Protein AF-T0ZG57-F1 (afdb_monomer_lite)

Foldseek 3Di:
DLVVLQVCQVVLVPDDDDPVSLVVLVVCLVVQVVVDDSSNVSNCNRHPRRPPPPDPDPVPPPPVVPPPPDPDDDDDDDDDDDDDDDDDDDDDDDDDDDDDDDPPPPPVVVVVVVVVLVVLLVVLVVLLCVQVVVVPDDCDPLSSVLSSVLVVPDPSVLSSQLLNQCVVPCVQCLVDPRSDHNRDSCQQSVDPVSSVNSND

Sequence (200 aa):
SPNVIRSWGSIFDELPECELKREAYQALKTFAEGWGEGYAEAFREALREPSGKAMANQEQEQEQEQEQEQEQEPNPVRLRAPVGEGLQSDLVSTRTRQGELLNASGDPAAAAAEVQTRVAVERVFAHWRQRFGHAKAVLDTKRHNIISSALGMYSEADLCQAIDGYRNSPHHMGHNDRNTVYDDITLFLRDAQHIDAGLR

Radius of gyration: 32.75 Å; chains: 1; bounding box: 61×97×55 Å

pLDDT: mean 77.86, std 24.41, range [30.52, 98.81]

Organism: NCBI:txid410659

Structure (mmCIF, N/CA/C/O backbone):
data_AF-T0ZG57-F1
#
_entry.id   AF-T0ZG57-F1
#
loop_
_atom_site.group_PDB
_atom_site.id
_atom_site.type_symbol
_atom_site.label_atom_id
_atom_site.label_alt_id
_atom_site.label_comp_id
_atom_site.label_asym_id
_atom_site.label_entity_id
_atom_site.label_seq_id
_atom_site.pdbx_PDB_ins_code
_atom_site.Cartn_x
_atom_site.Cartn_y
_atom_site.Cartn_z
_atom_site.occupancy
_atom_site.B_iso_or_equiv
_atom_site.auth_seq_id
_atom_site.auth_comp_id
_atom_site.auth_asym_id
_atom_site.auth_atom_id
_atom_site.pdbx_PDB_model_num
ATOM 1 N N . SER A 1 1 ? -3.385 0.635 20.168 1.00 85.06 1 SER A N 1
ATOM 2 C CA . SER A 1 1 ? -2.834 0.311 21.505 1.00 85.06 1 SER A CA 1
ATOM 3 C C . SER A 1 1 ? -2.625 1.605 22.287 1.00 85.06 1 SER A C 1
ATOM 5 O O . SER A 1 1 ? -2.483 2.641 21.643 1.00 85.06 1 SER A O 1
ATOM 7 N N . PRO A 1 2 ? -2.586 1.584 23.634 1.00 88.00 2 PRO A N 1
ATOM 8 C CA . PRO A 1 2 ? -2.494 2.805 24.449 1.00 88.00 2 PRO A CA 1
ATOM 9 C C . PRO A 1 2 ? -1.279 3.697 24.139 1.00 88.00 2 PRO A C 1
ATOM 11 O O . PRO A 1 2 ? -1.387 4.917 24.159 1.00 88.00 2 PRO A O 1
ATOM 14 N N . ASN A 1 3 ? -0.143 3.111 23.743 1.00 89.31 3 ASN A N 1
ATOM 15 C CA . ASN A 1 3 ? 1.054 3.874 23.359 1.00 89.31 3 ASN A CA 1
ATOM 16 C C . ASN A 1 3 ? 0.859 4.756 22.111 1.00 89.31 3 ASN A C 1
ATOM 18 O O . ASN A 1 3 ? 1.573 5.739 21.961 1.00 89.31 3 ASN A O 1
ATOM 22 N N . VAL A 1 4 ? -0.104 4.439 21.235 1.00 90.75 4 VAL A N 1
ATOM 23 C CA . VAL A 1 4 ? -0.443 5.310 20.095 1.00 90.75 4 VAL A CA 1
ATOM 24 C C . VAL A 1 4 ? -1.142 6.578 20.586 1.00 90.75 4 VAL A C 1
ATOM 26 O O . VAL A 1 4 ? -0.793 7.662 20.137 1.00 90.75 4 VAL A O 1
ATOM 29 N N . ILE A 1 5 ? -2.044 6.463 21.567 1.00 90.31 5 ILE A N 1
ATOM 30 C CA . ILE A 1 5 ? -2.702 7.629 22.174 1.00 90.31 5 ILE A CA 1
ATOM 31 C C . ILE A 1 5 ? -1.664 8.528 22.863 1.00 90.31 5 ILE A C 1
ATOM 33 O O . ILE A 1 5 ? -1.672 9.735 22.648 1.00 90.31 5 ILE A O 1
ATOM 37 N N . ARG A 1 6 ? -0.685 7.941 23.570 1.00 89.38 6 ARG A N 1
ATOM 38 C CA . ARG A 1 6 ? 0.459 8.689 24.134 1.00 89.38 6 ARG A CA 1
ATOM 39 C C . ARG A 1 6 ? 1.237 9.502 23.100 1.00 89.38 6 ARG A C 1
ATOM 41 O O . ARG A 1 6 ? 1.659 10.610 23.405 1.00 89.38 6 ARG A O 1
ATOM 48 N N . SER A 1 7 ? 1.395 8.992 21.877 1.00 88.31 7 SER A N 1
ATOM 49 C CA . SER A 1 7 ? 2.089 9.726 20.808 1.00 88.31 7 SER A CA 1
ATOM 50 C C . SER A 1 7 ? 1.298 10.901 20.221 1.00 88.31 7 SER A C 1
ATOM 52 O O . SER A 1 7 ? 1.877 11.711 19.506 1.00 88.31 7 SER A O 1
ATOM 54 N N . TRP A 1 8 ? -0.003 11.026 20.509 1.00 91.75 8 TRP A N 1
ATOM 55 C CA . TRP A 1 8 ? -0.808 12.148 20.016 1.00 91.75 8 TRP A CA 1
ATOM 56 C C . TRP A 1 8 ? -0.538 13.454 20.763 1.00 91.75 8 TRP A C 1
ATOM 58 O O . TRP A 1 8 ? -0.713 14.511 20.166 1.00 91.75 8 TRP A O 1
ATOM 68 N N . GLY A 1 9 ? -0.083 13.397 22.021 1.00 88.00 9 GLY A N 1
ATOM 69 C CA . GLY A 1 9 ? 0.128 14.584 22.858 1.00 88.00 9 GLY A CA 1
ATOM 70 C C . GLY A 1 9 ? 1.023 15.640 22.206 1.00 88.00 9 GLY A C 1
ATOM 71 O O . GLY A 1 9 ? 0.622 16.792 22.099 1.00 88.00 9 GLY A O 1
ATOM 72 N N . SER A 1 10 ? 2.177 15.239 21.659 1.00 85.44 10 SER A N 1
ATOM 73 C CA . SER A 1 10 ? 3.112 16.180 21.020 1.00 85.44 10 SER A CA 1
ATOM 74 C C . SER A 1 10 ? 2.524 16.874 19.788 1.00 85.44 10 SER A C 1
ATOM 76 O O . SER A 1 10 ? 2.750 18.059 19.592 1.00 85.44 10 SER A O 1
ATOM 78 N N . ILE A 1 11 ? 1.740 16.155 18.978 1.00 86.38 11 ILE A N 1
ATOM 79 C CA . ILE A 1 11 ? 1.072 16.722 17.794 1.00 86.38 11 ILE A CA 1
ATOM 80 C C . ILE A 1 11 ? -0.081 17.636 18.230 1.00 86.38 11 ILE A C 1
ATOM 82 O O . ILE A 1 11 ? -0.336 18.662 17.609 1.00 86.38 11 ILE A O 1
ATOM 86 N N . PHE A 1 12 ? -0.787 17.275 19.303 1.00 88.44 12 PHE A N 1
ATOM 87 C CA . PHE A 1 12 ? -1.912 18.052 19.813 1.00 88.44 12 PHE A CA 1
ATOM 88 C C . PHE A 1 12 ? -1.464 19.357 20.489 1.00 88.44 12 PHE A C 1
ATOM 90 O O . PHE A 1 12 ? -2.152 20.371 20.366 1.00 88.44 12 PHE A O 1
ATOM 97 N N . ASP A 1 13 ? -0.302 19.362 21.145 1.00 86.00 13 ASP A N 1
ATOM 98 C CA . ASP A 1 13 ? 0.319 20.563 21.717 1.00 86.00 13 ASP A CA 1
ATOM 99 C C . ASP A 1 13 ? 0.741 21.579 20.631 1.00 86.00 13 ASP A C 1
ATOM 101 O O . ASP A 1 13 ? 0.658 22.781 20.868 1.00 86.00 13 ASP A O 1
ATOM 105 N N . GLU A 1 14 ? 1.109 21.129 19.423 1.00 86.94 14 GLU A N 1
ATOM 106 C CA . GLU A 1 14 ? 1.464 21.999 18.282 1.00 86.94 14 GLU A CA 1
ATOM 107 C C . GLU A 1 14 ? 0.256 22.710 17.630 1.00 86.94 14 GLU A C 1
ATOM 109 O O . GLU A 1 14 ? 0.432 23.676 16.884 1.00 86.94 14 GLU A O 1
ATOM 114 N N . LEU A 1 15 ? -0.980 22.263 17.890 1.00 85.19 15 LEU A N 1
ATOM 115 C CA . LEU A 1 15 ? -2.181 22.861 17.296 1.00 85.19 15 LEU A CA 1
ATOM 116 C C . LEU A 1 15 ? -2.559 24.193 17.975 1.00 85.19 15 LEU A C 1
ATOM 118 O O . LEU A 1 15 ? -2.567 24.259 19.207 1.00 85.19 15 LEU A O 1
ATOM 122 N N . PRO A 1 16 ? -2.977 25.231 17.224 1.00 84.56 16 PRO A N 1
ATOM 123 C CA . PRO A 1 16 ? -3.433 26.490 17.810 1.00 84.56 16 PRO A CA 1
ATOM 124 C C . PRO A 1 16 ? -4.713 26.300 18.637 1.00 84.56 16 PRO A C 1
ATOM 126 O O . PRO A 1 16 ? -5.607 25.540 18.260 1.00 84.56 16 PRO A O 1
ATOM 129 N N . GLU A 1 17 ? -4.830 27.028 19.750 1.00 86.38 17 GLU A N 1
ATOM 130 C CA . GLU A 1 17 ? -6.025 27.001 20.602 1.00 86.38 17 GLU A CA 1
ATOM 131 C C . GLU A 1 17 ? -7.221 27.659 19.896 1.00 86.38 17 GLU A C 1
ATOM 133 O O . GLU A 1 17 ? -7.324 28.881 19.793 1.00 86.38 17 GLU A O 1
ATOM 138 N N . CYS A 1 18 ? -8.139 26.835 19.391 1.00 85.94 18 CYS A N 1
ATOM 139 C CA . CYS A 1 18 ? -9.327 27.260 18.652 1.00 85.94 18 CYS A CA 1
ATOM 140 C C . CYS A 1 18 ? -10.548 26.390 19.010 1.00 85.94 18 CYS A C 1
ATOM 142 O O . CYS A 1 18 ? -10.442 25.439 19.789 1.00 85.94 18 CYS A O 1
ATOM 144 N N . GLU A 1 19 ? -11.739 26.725 18.497 1.00 82.75 19 GLU A N 1
ATOM 145 C CA . GLU A 1 19 ? -12.945 25.895 18.715 1.00 82.75 19 GLU A CA 1
ATOM 146 C C . GLU A 1 19 ? -12.750 24.471 18.170 1.00 82.75 19 GLU A C 1
ATOM 148 O O . GLU A 1 19 ? -12.986 23.502 18.886 1.00 82.75 19 GLU A O 1
ATOM 153 N N . LEU A 1 20 ? -12.188 24.328 16.962 1.00 87.56 20 LEU A N 1
ATOM 154 C CA . LEU A 1 20 ? -11.960 23.022 16.334 1.00 87.56 20 LEU A CA 1
ATOM 155 C C . LEU A 1 20 ? -11.032 22.113 17.163 1.00 87.56 20 LEU A C 1
ATOM 157 O O . LEU A 1 20 ? -11.276 20.912 17.253 1.00 87.56 20 LEU A O 1
ATOM 161 N N . LYS A 1 21 ? -10.005 22.671 17.826 1.00 86.88 21 LYS A N 1
ATOM 162 C CA . LYS A 1 21 ? -9.133 21.915 18.745 1.00 86.88 21 LYS A CA 1
ATOM 163 C C . LYS A 1 21 ? -9.916 21.399 19.960 1.00 86.88 21 LYS A C 1
ATOM 165 O O . LYS A 1 21 ? -9.733 20.254 20.365 1.00 86.88 21 LYS A O 1
ATOM 170 N N . ARG A 1 22 ? -10.835 22.201 20.513 1.00 87.25 22 ARG A N 1
ATOM 171 C CA . ARG A 1 22 ? -11.706 21.801 21.636 1.00 87.25 22 ARG A CA 1
ATOM 172 C C . ARG A 1 22 ? -12.744 20.755 21.227 1.00 87.25 22 ARG A C 1
ATOM 174 O O . ARG A 1 22 ? -12.932 19.787 21.960 1.00 87.25 22 ARG A O 1
ATOM 181 N N . GLU A 1 23 ? -13.370 20.897 20.062 1.00 88.56 23 GLU A N 1
ATOM 182 C CA . GLU A 1 23 ? -14.285 19.884 19.517 1.00 88.56 23 GLU A CA 1
ATOM 183 C C . GLU A 1 23 ? -13.559 18.553 19.272 1.00 88.56 23 GLU A C 1
ATOM 185 O O . GLU A 1 23 ? -14.019 17.502 19.729 1.00 88.56 23 GLU A O 1
ATOM 190 N N . ALA A 1 24 ? -12.374 18.599 18.652 1.00 89.69 24 ALA A N 1
ATOM 191 C CA . ALA A 1 24 ? -11.521 17.430 18.459 1.00 89.69 24 ALA A CA 1
ATOM 192 C C . ALA A 1 24 ? -11.127 16.778 19.796 1.00 89.69 24 ALA A C 1
ATOM 194 O O . ALA A 1 24 ? -11.209 15.557 19.918 1.00 89.69 24 ALA A O 1
ATOM 195 N N . TYR A 1 25 ? -10.774 17.566 20.822 1.00 91.56 25 TYR A N 1
ATOM 196 C CA . TYR A 1 25 ? -10.482 17.048 22.163 1.00 91.56 25 TYR A CA 1
ATOM 197 C C . TYR A 1 25 ? -11.656 16.240 22.737 1.00 91.56 25 TYR A C 1
ATOM 199 O O . TYR A 1 25 ? -11.465 15.106 23.177 1.00 91.56 25 TYR A O 1
ATOM 207 N N . GLN A 1 26 ? -12.879 16.783 22.704 1.00 92.06 26 GLN A N 1
ATOM 208 C CA . GLN A 1 26 ? -14.062 16.109 23.261 1.00 92.06 26 GLN A CA 1
ATOM 209 C C . GLN A 1 26 ? -14.458 14.857 22.461 1.00 92.06 26 GLN A C 1
ATOM 211 O O . GLN A 1 26 ? -14.832 13.835 23.048 1.00 92.06 26 GLN A O 1
ATOM 216 N N . ALA A 1 27 ? -14.326 14.900 21.131 1.00 90.75 27 ALA A N 1
ATOM 217 C CA . ALA A 1 27 ? -14.562 13.746 20.268 1.00 90.75 27 ALA A CA 1
ATOM 218 C C . ALA A 1 27 ? -13.557 12.613 20.552 1.00 90.75 27 ALA A C 1
ATOM 220 O O . ALA A 1 27 ? -13.956 11.463 20.753 1.00 90.75 27 ALA A O 1
ATOM 221 N N . LEU A 1 28 ? -12.262 12.940 20.642 1.00 91.50 28 LEU A N 1
ATOM 222 C CA . LEU A 1 28 ? -11.203 11.976 20.949 1.00 91.50 28 LEU A CA 1
ATOM 223 C C . LEU A 1 28 ? -11.317 11.420 22.377 1.00 91.50 28 LEU A C 1
ATOM 225 O O . LEU A 1 28 ? -11.102 10.223 22.569 1.00 91.50 28 LEU A O 1
ATOM 229 N N . LYS A 1 29 ? -11.719 12.243 23.357 1.00 91.31 29 LYS A N 1
ATOM 230 C CA . LYS A 1 29 ? -11.991 11.813 24.738 1.00 91.31 29 LYS A CA 1
ATOM 231 C C . LYS A 1 29 ? -13.084 10.747 24.784 1.00 91.31 29 LYS A C 1
ATOM 233 O O . LYS A 1 29 ? -12.848 9.643 25.268 1.00 91.31 29 LYS A O 1
ATOM 238 N N . THR A 1 30 ? -14.240 11.052 24.193 1.00 92.81 30 THR A N 1
ATOM 239 C CA . THR A 1 30 ? -15.385 10.128 24.099 1.00 92.81 30 THR A CA 1
ATOM 240 C C . THR A 1 30 ? -14.990 8.814 23.415 1.00 92.81 30 THR A C 1
ATOM 242 O O . THR A 1 30 ? -15.368 7.728 23.854 1.00 92.81 30 THR A O 1
ATOM 245 N N . PHE A 1 31 ? -14.188 8.900 22.349 1.00 91.56 31 PHE A N 1
ATOM 246 C CA . PHE A 1 31 ? -13.694 7.736 21.617 1.00 91.56 31 PHE A CA 1
ATOM 247 C C . PHE A 1 31 ? -12.735 6.868 22.452 1.00 91.56 31 PHE A C 1
ATOM 249 O O . PHE A 1 31 ? -12.857 5.643 22.445 1.00 91.56 31 PHE A O 1
ATOM 256 N N . ALA A 1 32 ? -11.813 7.482 23.203 1.00 90.19 32 ALA A N 1
ATOM 257 C CA . ALA A 1 32 ? -10.865 6.773 24.062 1.00 90.19 32 ALA A CA 1
ATOM 258 C C . ALA A 1 32 ? -11.547 6.093 25.262 1.00 90.19 32 ALA A C 1
ATOM 260 O O . ALA A 1 32 ? -11.213 4.952 25.590 1.00 90.19 32 ALA A O 1
ATOM 261 N N . GLU A 1 33 ? -12.530 6.753 25.881 1.00 89.44 33 GLU A N 1
ATOM 262 C CA . GLU A 1 33 ? -13.340 6.194 26.974 1.00 89.44 33 GLU A CA 1
ATOM 263 C C . GLU A 1 33 ? -14.136 4.957 26.516 1.00 89.44 33 GLU A C 1
ATOM 265 O O . GLU A 1 33 ? -14.188 3.950 27.227 1.00 89.44 33 GLU A O 1
ATOM 270 N N . GLY A 1 34 ? -14.652 4.965 25.281 1.00 91.00 34 GLY A N 1
ATOM 271 C CA . GLY A 1 34 ? -15.360 3.827 24.683 1.00 91.00 34 GLY A CA 1
ATOM 272 C C . GLY A 1 34 ? -14.517 2.559 24.469 1.00 91.00 34 GLY A C 1
ATOM 273 O O . GLY A 1 34 ? -15.083 1.493 24.226 1.00 91.00 34 GLY A O 1
ATOM 274 N N . TRP A 1 35 ? -13.183 2.637 24.549 1.00 84.94 35 TRP A N 1
ATOM 275 C CA . TRP A 1 35 ? -12.271 1.489 24.392 1.00 84.94 35 TRP A CA 1
ATOM 276 C C . TRP A 1 35 ? -11.757 0.925 25.730 1.00 84.94 35 TRP A C 1
ATOM 278 O O . TRP A 1 35 ? -11.002 -0.052 25.745 1.00 84.94 35 TRP A O 1
ATOM 288 N N . GLY A 1 36 ? -12.211 1.487 26.855 1.00 90.19 36 GLY A N 1
ATOM 289 C CA . GLY A 1 36 ? -11.924 1.018 28.210 1.00 90.19 36 GLY A CA 1
ATOM 290 C C . GLY A 1 36 ? -10.782 1.763 28.908 1.00 90.19 36 GLY A C 1
ATOM 291 O O . GLY A 1 36 ? -9.989 2.473 28.291 1.00 90.19 36 GLY A O 1
ATOM 292 N N . GLU A 1 37 ? -10.686 1.568 30.226 1.00 89.69 37 GLU A N 1
ATOM 293 C CA . GLU A 1 37 ? -9.909 2.426 31.137 1.00 89.69 37 GLU A CA 1
ATOM 294 C C . GLU A 1 37 ? -8.440 2.628 30.732 1.00 89.69 37 GLU A C 1
ATOM 296 O O . GLU A 1 37 ? -7.917 3.733 30.814 1.00 89.69 37 GLU A O 1
ATOM 301 N N . GLY A 1 38 ? -7.771 1.590 30.217 1.00 87.31 38 GLY A N 1
ATOM 302 C CA . GLY A 1 38 ? -6.371 1.688 29.781 1.00 87.31 38 GLY A CA 1
ATOM 303 C C . GLY A 1 38 ? -6.136 2.592 28.560 1.00 87.31 38 GLY A C 1
ATOM 304 O O . GLY A 1 38 ? -5.000 3.004 28.325 1.00 87.31 38 GLY A O 1
ATOM 305 N N . TYR A 1 39 ? -7.181 2.899 27.785 1.00 90.12 39 TYR A N 1
ATOM 306 C CA . TYR A 1 39 ? -7.148 3.881 26.697 1.00 90.12 39 TYR A CA 1
ATOM 307 C C . TYR A 1 39 ? -7.557 5.272 27.189 1.00 90.12 39 TYR A C 1
ATOM 309 O O . TYR A 1 39 ? -6.907 6.246 26.815 1.00 90.12 39 TYR A O 1
ATOM 317 N N . ALA A 1 40 ? -8.556 5.360 28.073 1.00 88.88 40 ALA A N 1
ATOM 318 C CA . ALA A 1 40 ? -8.955 6.607 28.726 1.00 88.88 40 ALA A CA 1
ATOM 319 C C . ALA A 1 40 ? -7.808 7.220 29.554 1.00 88.88 40 ALA A C 1
ATOM 321 O O . ALA A 1 40 ? -7.534 8.412 29.447 1.00 88.88 40 ALA A O 1
ATOM 322 N N . GLU A 1 41 ? -7.079 6.403 30.316 1.00 88.88 41 GLU A N 1
ATOM 323 C CA . GLU A 1 41 ? -5.919 6.849 31.092 1.00 88.88 41 GLU A CA 1
ATOM 324 C C . GLU A 1 41 ? -4.779 7.323 30.187 1.00 88.88 41 GLU A C 1
ATOM 326 O O . GLU A 1 41 ? -4.247 8.412 30.381 1.00 88.88 41 GLU A O 1
ATOM 331 N N . ALA A 1 42 ? -4.465 6.568 29.129 1.00 90.00 42 ALA A N 1
ATOM 332 C CA . ALA A 1 42 ? -3.467 6.989 28.148 1.00 90.00 42 ALA A CA 1
ATOM 333 C C . ALA A 1 42 ? -3.871 8.273 27.401 1.00 90.00 42 ALA A C 1
ATOM 335 O O . ALA A 1 42 ? -2.993 9.010 26.969 1.00 90.00 42 ALA A O 1
ATOM 336 N N . PHE A 1 43 ? -5.170 8.556 27.257 1.00 91.44 43 PHE A N 1
ATOM 337 C CA . PHE A 1 43 ? -5.670 9.813 26.699 1.00 91.44 43 PHE A CA 1
ATOM 338 C C . PHE A 1 43 ? -5.476 10.987 27.664 1.00 91.44 43 PHE A C 1
ATOM 340 O O . PHE A 1 43 ? -4.941 12.014 27.253 1.00 91.44 43 PHE A O 1
ATOM 347 N N . ARG A 1 44 ? -5.832 10.819 28.945 1.00 88.25 44 ARG A N 1
ATOM 348 C CA . ARG A 1 44 ? -5.627 11.833 30.000 1.00 88.25 44 ARG A CA 1
ATOM 349 C C . ARG A 1 44 ? -4.148 12.150 30.240 1.00 88.25 44 ARG A C 1
ATOM 351 O O . ARG A 1 44 ? -3.804 13.295 30.508 1.00 88.25 44 ARG A O 1
ATOM 358 N N . GLU A 1 45 ? -3.281 11.145 30.130 1.00 86.19 45 GLU A N 1
ATOM 359 C CA . GLU A 1 45 ? -1.822 11.288 30.221 1.00 86.19 45 GLU A CA 1
ATOM 360 C C . GLU A 1 45 ? -1.239 12.062 29.022 1.00 86.19 45 GLU A C 1
ATOM 362 O O . GLU A 1 45 ? -0.272 12.806 29.175 1.00 86.19 45 GLU A O 1
ATOM 367 N N . ALA A 1 46 ? -1.824 11.888 27.832 1.00 86.56 46 ALA A N 1
ATOM 368 C CA . ALA A 1 46 ? -1.290 12.398 26.571 1.00 86.56 46 ALA A CA 1
ATOM 369 C C . ALA A 1 46 ? -1.792 13.795 26.195 1.00 86.56 46 ALA A C 1
ATOM 371 O O . ALA A 1 46 ? -0.996 14.638 25.793 1.00 86.56 46 ALA A O 1
ATOM 372 N N . LEU A 1 47 ? -3.103 14.033 26.286 1.00 83.81 47 LEU A N 1
ATOM 373 C CA . LEU A 1 47 ? -3.718 15.307 25.932 1.00 83.81 47 LEU A CA 1
ATOM 374 C C . LEU A 1 47 ? -4.143 16.026 27.212 1.00 83.81 47 LEU A C 1
ATOM 376 O O . LEU A 1 47 ? -5.150 15.684 27.840 1.00 83.81 47 LEU A O 1
ATOM 380 N N . ARG A 1 48 ? -3.391 17.073 27.563 1.00 71.50 48 ARG A N 1
ATOM 381 C CA . ARG A 1 48 ? -3.793 18.026 28.604 1.00 71.50 48 ARG A CA 1
ATOM 382 C C . ARG A 1 48 ? -5.143 18.635 28.228 1.00 71.50 48 ARG A C 1
ATOM 384 O O . ARG A 1 48 ? -5.392 18.898 27.052 1.00 71.50 48 ARG A O 1
ATOM 391 N N . GLU A 1 49 ? -6.010 18.864 29.213 1.00 63.72 49 GLU A N 1
ATOM 392 C CA . GLU A 1 49 ? -7.272 19.566 28.959 1.00 63.72 49 GLU A CA 1
ATOM 393 C C . GLU A 1 49 ? -6.969 20.955 28.366 1.00 63.72 49 GLU A C 1
ATOM 395 O O . GLU A 1 49 ? -6.242 21.729 29.003 1.00 63.72 49 GLU A O 1
ATOM 400 N N . PRO A 1 50 ? -7.481 21.288 27.162 1.00 56.25 50 PRO A N 1
ATOM 401 C CA . PRO A 1 50 ? -7.277 22.603 26.572 1.00 56.25 50 PRO A CA 1
ATOM 402 C C . PRO A 1 50 ? -7.909 23.636 27.501 1.00 56.25 50 PRO A C 1
ATOM 404 O O . PRO A 1 50 ? -9.105 23.578 27.800 1.00 56.25 50 PRO A O 1
ATOM 407 N N . SER A 1 51 ? -7.077 24.542 28.015 1.00 48.72 51 SER A N 1
ATOM 408 C CA . SER A 1 51 ? -7.456 25.470 29.077 1.00 48.72 51 SER A CA 1
ATOM 409 C C . SER A 1 51 ? -8.686 26.275 28.663 1.00 48.72 51 SER A C 1
ATOM 411 O O . SER A 1 51 ? -8.622 27.092 27.749 1.00 48.72 51 SER A O 1
ATOM 413 N N . GLY A 1 52 ? -9.801 26.098 29.381 1.00 48.16 52 GLY A N 1
ATOM 414 C CA . GLY A 1 52 ? -11.073 26.791 29.126 1.00 48.16 52 GLY A CA 1
ATOM 415 C C . GLY A 1 52 ? -11.032 28.317 29.302 1.00 48.16 52 GLY A C 1
ATOM 416 O O . GLY A 1 52 ? -12.070 28.972 29.238 1.00 48.16 52 GLY A O 1
ATOM 417 N N . LYS A 1 53 ? -9.847 28.898 29.517 1.00 44.78 53 LYS A N 1
ATOM 418 C CA . LYS A 1 53 ? -9.603 30.334 29.417 1.00 44.78 53 LYS A CA 1
ATOM 419 C C . LYS A 1 53 ? -9.463 30.730 27.948 1.00 44.78 53 LYS A C 1
ATOM 421 O O . LYS A 1 53 ? -8.365 31.001 27.466 1.00 44.78 53 LYS A O 1
ATOM 426 N N . ALA A 1 54 ? -10.611 30.858 27.281 1.00 38.78 54 ALA A N 1
ATOM 427 C CA . ALA A 1 54 ? -10.748 31.879 26.248 1.00 38.78 54 ALA A CA 1
ATOM 428 C C . ALA A 1 54 ? -10.182 33.199 26.805 1.00 38.78 54 ALA A C 1
ATOM 430 O O . ALA A 1 54 ? -10.418 33.519 27.975 1.00 38.78 54 ALA A O 1
ATOM 431 N N . MET A 1 55 ? -9.378 33.903 26.007 1.00 39.22 55 MET A N 1
ATOM 432 C CA . MET A 1 55 ? -8.540 35.006 26.481 1.00 39.22 55 MET A CA 1
ATOM 433 C C . MET A 1 55 ? -9.382 36.082 27.173 1.00 39.22 55 MET A C 1
ATOM 435 O O . MET A 1 55 ? -10.099 36.845 26.528 1.00 39.22 55 MET A O 1
ATOM 439 N N . ALA A 1 56 ? -9.262 36.168 28.497 1.00 38.38 56 ALA A N 1
ATOM 440 C CA . ALA A 1 56 ? -9.709 37.331 29.238 1.00 38.38 56 ALA A CA 1
ATOM 441 C C . ALA A 1 56 ? -8.695 38.453 2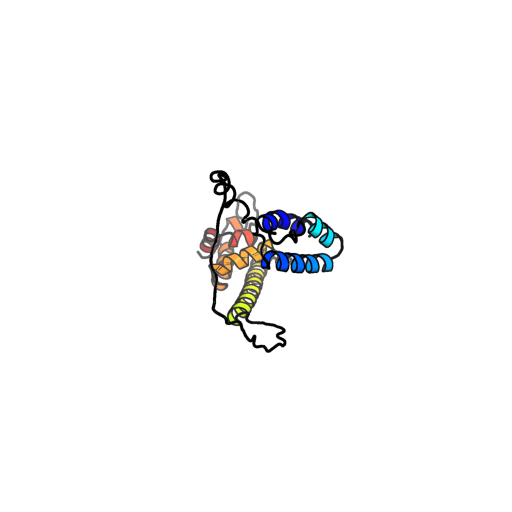8.991 1.00 38.38 56 ALA A C 1
ATOM 443 O O . ALA A 1 56 ? -7.734 38.584 29.740 1.00 38.38 56 ALA A O 1
ATOM 444 N N . ASN A 1 57 ? -8.933 39.204 27.914 1.00 38.88 57 ASN A N 1
ATOM 445 C CA . ASN A 1 57 ? -8.377 40.523 27.623 1.00 38.88 57 ASN A CA 1
ATOM 446 C C . ASN A 1 57 ? -6.851 40.678 27.818 1.00 38.88 57 ASN A C 1
ATOM 448 O O . ASN A 1 57 ? -6.392 41.098 28.877 1.00 38.88 57 ASN A O 1
ATOM 452 N N . GLN A 1 58 ? -6.083 40.426 26.753 1.00 43.50 58 GLN A N 1
ATOM 453 C CA . GLN A 1 58 ? -4.692 40.884 26.636 1.00 43.50 58 GLN A CA 1
ATOM 454 C C . GLN A 1 58 ? -4.549 41.943 25.523 1.00 43.50 58 GLN A C 1
ATOM 456 O O . GLN A 1 58 ? -3.611 41.908 24.737 1.00 43.50 58 GLN A O 1
ATOM 461 N N . GLU A 1 59 ? -5.471 42.912 25.482 1.00 41.00 59 GLU A N 1
ATOM 462 C CA . GLU A 1 59 ? -5.241 44.225 24.844 1.00 41.00 59 GLU A CA 1
ATOM 463 C C . GLU A 1 59 ? -4.716 45.256 25.869 1.00 41.00 59 GLU A C 1
ATOM 465 O O . GLU A 1 59 ? -4.777 46.464 25.665 1.00 41.00 59 GLU A O 1
ATOM 470 N N . GLN A 1 60 ? -4.167 44.787 26.996 1.00 47.0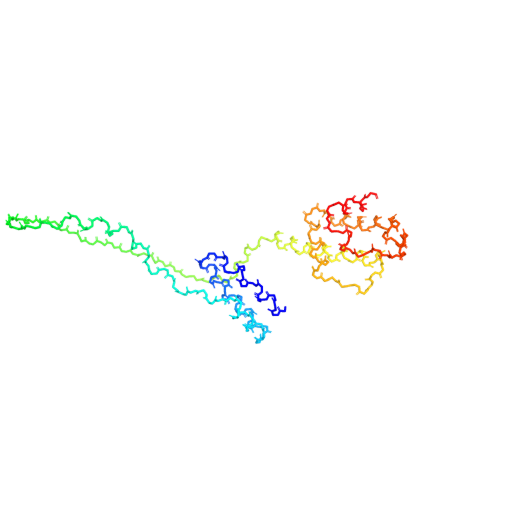3 60 GLN A N 1
ATOM 471 C CA . GLN A 1 60 ? -3.729 45.616 28.121 1.00 47.03 60 GLN A CA 1
ATOM 472 C C . GLN A 1 60 ? -2.219 45.923 28.085 1.00 47.03 60 GLN A C 1
ATOM 474 O O . GLN A 1 60 ? -1.523 45.752 29.082 1.00 47.03 60 GLN A O 1
ATOM 479 N N . GLU A 1 61 ? -1.703 46.360 26.931 1.00 43.09 61 GLU A N 1
ATOM 480 C CA . GLU A 1 61 ? -0.274 46.701 26.768 1.00 43.09 61 GLU A CA 1
ATOM 481 C C . GLU A 1 61 ? 0.003 47.866 25.788 1.00 43.09 61 GLU A C 1
ATOM 483 O O . GLU A 1 61 ? 1.141 48.060 25.372 1.00 43.09 61 GLU A O 1
ATOM 488 N N . GLN A 1 62 ? -1.011 48.677 25.429 1.00 41.41 62 GLN A N 1
ATOM 489 C CA . GLN A 1 62 ? -0.828 49.855 24.552 1.00 41.41 62 GLN A CA 1
ATOM 490 C C . GLN A 1 62 ? -1.314 51.207 25.111 1.00 41.41 62 GLN A C 1
ATOM 492 O O . GLN A 1 62 ? -1.046 52.236 24.497 1.00 41.41 62 GLN A O 1
ATOM 497 N N . GLU A 1 63 ? -1.958 51.247 26.283 1.00 43.59 63 GLU A N 1
ATOM 498 C CA . GLU A 1 63 ? -2.439 52.507 26.893 1.00 43.59 63 GLU A CA 1
ATOM 499 C C . GLU A 1 63 ? -1.497 53.070 27.980 1.00 43.59 63 GLU A C 1
ATOM 501 O O . GLU A 1 63 ? -1.581 54.243 28.334 1.00 43.59 63 GLU A O 1
ATOM 506 N N . GLN A 1 64 ? -0.538 52.280 28.480 1.00 40.16 64 GLN A N 1
ATOM 507 C CA . GLN A 1 64 ? 0.242 52.638 29.676 1.00 40.16 64 GLN A CA 1
ATOM 508 C C . GLN A 1 64 ? 1.429 53.601 29.431 1.00 40.16 64 GLN A C 1
ATOM 510 O O . GLN A 1 64 ? 2.061 54.032 30.392 1.00 40.16 64 GLN A O 1
ATOM 515 N N . GLU A 1 65 ? 1.714 53.978 28.176 1.00 41.25 65 GLU A N 1
ATOM 516 C CA . GLU A 1 65 ? 2.762 54.960 27.826 1.00 41.25 65 GLU A CA 1
ATOM 517 C C . GLU A 1 65 ? 2.237 56.382 27.531 1.00 41.25 65 GLU A C 1
ATOM 519 O O . GLU A 1 65 ? 3.047 57.302 27.444 1.00 41.25 65 GLU A O 1
ATOM 524 N N . GLN A 1 66 ? 0.918 56.616 27.409 1.00 38.53 66 GLN A N 1
ATOM 525 C CA . GLN A 1 66 ? 0.374 57.968 27.141 1.00 38.53 66 GLN A CA 1
ATOM 526 C C . GLN A 1 66 ? -0.197 58.700 28.365 1.00 38.53 66 GLN A C 1
ATOM 528 O O . GLN A 1 66 ? -0.303 59.924 28.333 1.00 38.53 66 GLN A O 1
ATOM 533 N N . GLU A 1 67 ? -0.515 58.009 29.463 1.00 41.47 67 GLU A N 1
ATOM 534 C CA . GLU A 1 67 ? -1.121 58.654 30.643 1.00 41.47 67 GLU A CA 1
ATOM 535 C C . GLU A 1 67 ? -0.109 59.295 31.615 1.00 41.47 67 GLU A C 1
ATOM 537 O O . GLU A 1 67 ? -0.509 60.017 32.524 1.00 41.47 67 GLU A O 1
ATOM 542 N N . GLN A 1 68 ? 1.203 59.081 31.443 1.00 36.41 68 GLN A N 1
ATOM 543 C CA . GLN A 1 68 ? 2.203 59.461 32.457 1.00 36.41 68 GLN A CA 1
ATOM 544 C C . GLN A 1 68 ? 2.844 60.856 32.277 1.00 36.41 68 GLN A C 1
ATOM 546 O O . GLN A 1 68 ? 3.694 61.227 33.083 1.00 36.41 68 GLN A O 1
ATOM 551 N N . GLU A 1 69 ? 2.456 61.651 31.266 1.00 42.66 69 GLU A N 1
ATOM 552 C CA . GLU A 1 69 ? 3.118 62.943 30.970 1.00 42.66 69 GLU A CA 1
ATOM 553 C C . GLU A 1 69 ? 2.274 64.226 31.124 1.00 42.66 69 GLU A C 1
ATOM 555 O O . GLU A 1 69 ? 2.848 65.312 31.030 1.00 42.66 69 GLU A O 1
ATOM 560 N N . GLN A 1 70 ? 0.955 64.174 31.387 1.00 34.06 70 GLN A N 1
ATOM 561 C CA . GLN A 1 70 ? 0.125 65.399 31.498 1.00 34.06 70 GLN A CA 1
ATOM 562 C C . GLN A 1 70 ? -0.859 65.453 32.686 1.00 34.06 70 GLN A C 1
ATOM 564 O O . GLN A 1 70 ? -1.981 65.940 32.555 1.00 34.06 70 GLN A O 1
ATOM 569 N N . GLU A 1 71 ? -0.404 65.099 33.892 1.00 39.88 71 GLU A N 1
ATOM 570 C CA . GLU A 1 71 ? -0.976 65.675 35.123 1.00 39.88 71 GLU A CA 1
ATOM 571 C C . GLU A 1 71 ? -0.321 67.035 35.452 1.00 39.88 71 GLU A C 1
ATOM 573 O O . GLU A 1 71 ? 0.663 67.100 36.188 1.00 39.88 71 GLU A O 1
ATOM 578 N N . GLN A 1 72 ? -0.888 68.141 34.948 1.00 33.19 72 GLN A N 1
ATOM 579 C CA . GLN A 1 72 ? -0.712 69.487 35.532 1.00 33.19 72 GLN A CA 1
ATOM 580 C C . GLN A 1 72 ? -2.034 70.286 35.515 1.00 33.19 72 GLN A C 1
ATOM 582 O O . GLN A 1 72 ? -2.277 71.132 34.658 1.00 33.19 72 GLN A O 1
ATOM 587 N N . GLU A 1 73 ? -2.885 70.015 36.508 1.00 40.03 73 GLU A N 1
ATOM 588 C CA . GLU A 1 73 ? -3.954 70.913 37.002 1.00 40.03 73 GLU A CA 1
ATOM 589 C C . GLU A 1 73 ? -3.340 72.226 37.586 1.00 40.03 73 GLU A C 1
ATOM 591 O O . GLU A 1 73 ? -2.168 72.189 37.981 1.00 40.03 73 GLU A O 1
ATOM 596 N N . PRO A 1 74 ? -4.069 73.372 37.716 1.00 40.84 74 PRO A N 1
ATOM 597 C CA . PRO A 1 74 ? -5.492 73.391 38.079 1.00 40.84 74 PRO A CA 1
ATOM 598 C C . PRO A 1 74 ? -6.464 74.430 37.453 1.00 40.84 74 PRO A C 1
ATOM 600 O O . PRO A 1 74 ? -6.090 75.500 36.978 1.00 40.84 74 PRO A O 1
ATOM 603 N N . ASN A 1 75 ? -7.756 74.079 37.583 1.00 32.84 75 ASN A N 1
ATOM 604 C CA . ASN A 1 75 ? -9.015 74.863 37.733 1.00 32.84 75 ASN A CA 1
ATOM 605 C C . ASN A 1 75 ? -8.932 76.384 38.109 1.00 32.84 75 ASN A C 1
ATOM 607 O O . ASN A 1 75 ? -7.943 76.782 38.725 1.00 32.84 75 ASN A O 1
ATOM 611 N N . PRO A 1 76 ? -10.015 77.220 37.992 1.00 56.59 76 PRO A N 1
ATOM 612 C CA . PRO A 1 76 ? -11.381 76.952 37.480 1.00 56.59 76 PRO A CA 1
ATOM 613 C C . PRO A 1 76 ? -12.044 78.063 36.604 1.00 56.59 76 PRO A C 1
ATOM 615 O O . PRO A 1 76 ? -11.521 79.163 36.464 1.00 56.59 76 PRO A O 1
ATOM 618 N N . VAL A 1 77 ? -13.292 77.800 36.147 1.00 35.00 77 VAL A N 1
ATOM 619 C CA . VAL A 1 77 ? -14.505 78.691 36.148 1.00 35.00 77 VAL A CA 1
ATOM 620 C C . VAL A 1 77 ? -15.341 78.680 34.842 1.00 35.00 77 VAL A C 1
ATOM 622 O O . VAL A 1 77 ? -14.936 79.247 33.841 1.00 35.00 77 VAL A O 1
ATOM 625 N N . ARG A 1 78 ? -16.580 78.144 34.950 1.00 32.84 78 ARG A N 1
ATOM 626 C CA . ARG A 1 78 ? -17.876 78.519 34.292 1.00 32.84 78 ARG A CA 1
ATOM 627 C C . ARG A 1 78 ? -17.868 78.936 32.794 1.00 32.84 78 ARG A C 1
ATOM 629 O O . ARG A 1 78 ? -17.233 79.908 32.425 1.00 32.84 78 ARG A O 1
ATOM 636 N N . LEU A 1 79 ? -18.771 78.461 31.922 1.00 30.52 79 LEU A N 1
ATOM 637 C CA . LEU A 1 79 ? -20.245 78.468 32.050 1.00 30.52 79 LEU A CA 1
ATOM 638 C C . LEU A 1 79 ? -20.906 77.847 30.780 1.00 30.52 79 LEU A C 1
ATOM 640 O O . LEU A 1 79 ? -20.325 77.938 29.707 1.00 30.52 79 LEU A O 1
ATOM 644 N N . ARG A 1 80 ? -22.184 77.431 30.889 1.00 30.95 80 ARG A N 1
ATOM 645 C CA . ARG A 1 80 ? -23.204 77.202 29.819 1.00 30.95 80 ARG A CA 1
ATOM 646 C C . ARG A 1 80 ? -23.288 75.838 29.098 1.00 30.95 80 ARG A C 1
ATOM 648 O O . ARG A 1 80 ? -22.567 75.554 28.154 1.00 30.95 80 ARG A O 1
ATOM 655 N N . ALA A 1 81 ? -24.350 75.111 29.454 1.00 32.09 81 ALA A N 1
ATOM 656 C CA . ALA A 1 81 ? -25.219 74.337 28.547 1.00 32.09 81 ALA A CA 1
ATOM 657 C C . ALA A 1 81 ? -26.187 75.310 27.783 1.00 32.09 81 ALA A C 1
ATOM 659 O O . ALA A 1 81 ? -26.084 76.514 28.066 1.00 32.09 81 ALA A O 1
ATOM 660 N N . PRO A 1 82 ? -27.172 74.896 26.928 1.00 52.34 82 PRO A N 1
ATOM 661 C CA . PRO A 1 82 ? -27.733 73.538 26.733 1.00 52.34 82 PRO A CA 1
ATOM 662 C C . PRO A 1 82 ? -28.204 73.142 25.290 1.00 52.34 82 PRO A C 1
ATOM 664 O O . PRO A 1 82 ? -28.035 73.901 24.342 1.00 52.34 82 PRO A O 1
ATOM 667 N N . VAL A 1 83 ? -28.927 72.001 25.218 1.00 34.84 83 VAL A N 1
ATOM 668 C CA . VAL A 1 83 ? -30.020 71.588 24.278 1.00 34.84 83 VAL A CA 1
ATOM 669 C C . VAL A 1 83 ? -29.705 70.536 23.184 1.00 34.84 83 VAL A C 1
ATOM 671 O O . VAL A 1 83 ? -28.768 70.700 22.413 1.00 34.84 83 VAL A O 1
ATOM 674 N N . GLY A 1 84 ? -30.586 69.514 23.090 1.00 34.25 84 GLY A N 1
ATOM 675 C CA . GLY A 1 84 ? -30.728 68.514 22.002 1.00 34.25 84 GLY A CA 1
ATOM 676 C C . GLY A 1 84 ? -30.428 67.070 22.456 1.00 34.25 84 GLY A C 1
ATOM 677 O O . GLY A 1 84 ? -29.264 66.701 22.488 1.00 34.25 84 GLY A O 1
ATOM 678 N N . GLU A 1 85 ? -31.334 66.272 23.046 1.00 33.16 85 GLU A N 1
ATOM 679 C CA . GLU A 1 85 ? -32.585 65.621 22.554 1.00 33.16 85 GLU A CA 1
ATOM 680 C C . GLU A 1 85 ? -32.416 64.447 21.552 1.00 33.16 85 GLU A C 1
ATOM 682 O O . GLU A 1 85 ? -31.730 64.588 20.548 1.00 33.16 85 GLU A O 1
ATOM 687 N N . GLY A 1 86 ? -33.122 63.322 21.813 1.00 34.94 86 GLY A N 1
ATOM 688 C CA . GLY A 1 86 ? -33.251 62.117 20.950 1.00 34.94 86 GLY A CA 1
ATOM 689 C C . GLY A 1 86 ? -32.091 61.110 21.078 1.00 34.94 86 GLY A C 1
ATOM 690 O O . GLY A 1 86 ? -31.020 61.373 20.555 1.00 34.94 86 GLY A O 1
ATOM 691 N N . LEU A 1 87 ? -32.123 59.968 21.784 1.00 33.50 87 LEU A N 1
ATOM 692 C CA . LEU A 1 87 ? -33.148 58.965 22.155 1.00 33.50 87 LEU A CA 1
ATOM 693 C C . LEU A 1 87 ? -33.698 58.068 21.018 1.00 33.50 87 LEU A C 1
ATOM 695 O O . LEU A 1 87 ? -34.209 58.577 20.030 1.00 33.50 87 LEU A O 1
ATOM 699 N N . GLN A 1 88 ? -33.707 56.751 21.313 1.00 36.66 88 GLN A N 1
ATOM 700 C CA . GLN A 1 88 ? -34.416 55.618 20.662 1.00 36.66 88 GLN A CA 1
ATOM 701 C C . GLN A 1 88 ? -33.800 55.107 19.337 1.00 36.66 88 GLN A C 1
ATOM 703 O O . GLN A 1 88 ? -33.553 55.879 18.422 1.00 36.66 88 GLN A O 1
ATOM 708 N N . SER A 1 89 ? -33.262 53.875 19.291 1.00 36.53 89 SER A N 1
ATOM 709 C CA . SER A 1 89 ? -33.924 52.541 19.231 1.00 36.53 89 SER A CA 1
ATOM 710 C C . SER A 1 89 ? -34.458 52.235 17.807 1.00 36.53 89 SER A C 1
ATOM 712 O O . SER A 1 89 ? -34.711 53.150 17.040 1.00 36.53 89 SER A O 1
ATOM 714 N N . ASP A 1 90 ? -34.545 50.999 17.303 1.00 39.50 90 ASP A N 1
ATOM 715 C CA . ASP A 1 90 ? -34.919 49.754 17.977 1.00 39.50 90 ASP A CA 1
ATOM 716 C C . ASP A 1 90 ? -34.636 48.486 17.124 1.00 39.50 90 ASP A C 1
ATOM 718 O O . ASP A 1 90 ? -34.210 48.563 15.974 1.00 39.50 90 ASP A O 1
ATOM 722 N N . LEU A 1 91 ? -35.019 47.330 17.679 1.00 40.28 91 LEU A N 1
ATOM 723 C CA . LEU A 1 91 ? -35.478 46.111 16.984 1.00 40.28 91 LEU A CA 1
ATOM 724 C C . LEU A 1 91 ? -34.509 45.165 16.237 1.00 40.28 91 LEU A C 1
ATOM 726 O O . LEU A 1 91 ? -34.344 45.139 15.019 1.00 40.28 91 LEU A O 1
ATOM 730 N N . VAL A 1 92 ? -34.101 44.173 17.026 1.00 42.91 92 VAL A N 1
ATOM 731 C CA . VAL A 1 92 ? -33.940 42.757 16.667 1.00 42.91 92 VAL A CA 1
ATOM 732 C C . VAL A 1 92 ? -35.090 42.204 15.792 1.00 42.91 92 VAL A C 1
ATOM 734 O O . VAL A 1 92 ? -36.269 42.407 16.078 1.00 42.91 92 VAL A O 1
ATOM 737 N N . SER A 1 93 ? -34.754 41.335 14.835 1.00 40.62 93 SER A N 1
ATOM 738 C CA . SER A 1 93 ? -35.586 40.194 14.401 1.00 40.62 93 SER A CA 1
ATOM 739 C C . SER A 1 93 ? -34.654 38.977 14.290 1.00 40.62 93 SER A C 1
ATOM 741 O O . SER A 1 93 ? -33.645 39.061 13.606 1.00 40.62 93 SER A O 1
ATOM 743 N N . THR A 1 94 ? -34.777 37.887 15.067 1.00 31.75 94 THR A N 1
ATOM 744 C CA . THR A 1 94 ? -35.897 36.912 15.173 1.00 31.75 94 THR A CA 1
ATOM 745 C C . THR A 1 94 ? -36.336 36.409 13.784 1.00 31.75 94 THR A C 1
ATOM 747 O O . THR A 1 94 ? -36.513 37.232 12.904 1.00 31.75 94 THR A O 1
ATOM 750 N N . ARG A 1 95 ? -36.573 35.130 13.448 1.00 43.59 95 ARG A N 1
ATOM 751 C CA . ARG A 1 95 ? -36.738 33.824 14.139 1.00 43.59 95 ARG A CA 1
ATOM 752 C C . ARG A 1 95 ? -36.716 32.738 13.014 1.00 43.59 95 ARG A C 1
ATOM 754 O O . ARG A 1 95 ? -37.116 33.069 11.908 1.00 43.59 95 ARG A O 1
ATOM 761 N N . THR A 1 96 ? -36.381 31.448 13.173 1.00 36.34 96 THR A N 1
ATOM 762 C CA . THR A 1 96 ? -35.808 30.648 14.279 1.00 36.34 96 THR A CA 1
ATOM 763 C C . THR A 1 96 ? -35.408 29.234 13.757 1.00 36.34 96 THR A C 1
ATOM 765 O O . THR A 1 96 ? -35.769 28.906 12.636 1.00 36.34 96 THR A O 1
ATOM 768 N N . ARG A 1 97 ? -34.690 28.425 14.570 1.00 45.00 97 ARG A N 1
ATOM 769 C CA . ARG A 1 97 ? -34.581 26.925 14.643 1.00 45.00 97 ARG A CA 1
ATOM 770 C C . ARG A 1 97 ? -35.334 26.099 13.560 1.00 45.00 97 ARG A C 1
ATOM 772 O O . ARG A 1 97 ? -36.510 26.347 13.337 1.00 45.00 97 ARG A O 1
ATOM 779 N N . GLN A 1 98 ? -34.815 24.973 13.044 1.00 33.31 98 GLN A N 1
ATOM 780 C CA . GLN A 1 98 ? -34.613 23.735 13.828 1.00 33.31 98 GLN A CA 1
ATOM 781 C C . GLN A 1 98 ? -34.084 22.557 12.964 1.00 33.31 98 GLN A C 1
ATOM 783 O O . GLN A 1 98 ? -34.740 22.195 12.000 1.00 33.31 98 GLN A O 1
ATOM 788 N N . GLY A 1 99 ? -33.006 21.887 13.403 1.00 39.47 99 GLY A N 1
ATOM 789 C CA . GLY A 1 99 ? -32.752 20.450 13.161 1.00 39.47 99 GLY A CA 1
ATOM 790 C C . GLY A 1 99 ? -32.144 19.986 11.824 1.00 39.47 99 GLY A C 1
ATOM 791 O O . GLY A 1 99 ? -32.879 19.671 10.901 1.00 39.47 99 GLY A O 1
ATOM 792 N N . GLU A 1 100 ? -30.826 19.763 11.810 1.00 38.88 100 GLU A N 1
ATOM 793 C CA . GLU A 1 100 ? -30.093 18.937 10.827 1.00 38.88 100 GLU A CA 1
ATOM 794 C C . GLU A 1 100 ? -28.798 18.483 11.545 1.00 38.88 100 GLU A C 1
ATOM 796 O O . GLU A 1 100 ? -27.878 19.268 11.729 1.00 38.88 100 GLU A O 1
ATOM 801 N N . LEU A 1 101 ? -28.703 17.345 12.244 1.00 43.19 101 LEU A N 1
ATOM 802 C CA . LEU A 1 101 ? -28.986 15.966 11.835 1.00 43.19 101 LEU A CA 1
ATOM 803 C C . LEU A 1 101 ? -28.414 15.650 10.447 1.00 43.19 101 LEU A C 1
ATOM 805 O O . LEU A 1 101 ? -29.087 15.815 9.442 1.00 43.19 101 LEU A O 1
ATOM 809 N N . LEU A 1 102 ? -27.187 15.114 10.452 1.00 48.66 102 LEU A N 1
ATOM 810 C CA . LEU A 1 102 ? -26.516 14.483 9.310 1.00 48.66 102 LEU A CA 1
ATOM 811 C C . LEU A 1 102 ? -26.232 15.415 8.118 1.00 48.66 102 LEU A C 1
ATOM 813 O O . LEU A 1 102 ? -26.746 15.179 7.027 1.00 48.66 102 LEU A O 1
ATOM 817 N N . ASN A 1 103 ? -25.304 16.374 8.259 1.00 44.00 103 ASN A N 1
ATOM 818 C CA . ASN A 1 103 ? -24.686 16.950 7.060 1.00 44.00 103 ASN A CA 1
ATOM 819 C C . ASN A 1 103 ? -23.690 15.960 6.428 1.00 44.00 103 ASN A C 1
ATOM 821 O O . ASN A 1 103 ? -22.471 16.109 6.513 1.00 44.00 103 ASN A O 1
ATOM 825 N N . ALA A 1 104 ? -24.238 14.943 5.767 1.00 48.72 104 ALA A N 1
ATOM 826 C CA . ALA A 1 104 ? -23.533 14.084 4.832 1.00 48.72 104 ALA A CA 1
ATOM 827 C C . ALA A 1 104 ? -23.294 14.815 3.493 1.00 48.72 104 ALA A C 1
ATOM 829 O O . ALA A 1 104 ? -23.631 14.299 2.432 1.00 48.72 104 ALA A O 1
ATOM 830 N N . SER A 1 105 ? -22.658 15.991 3.541 1.00 47.50 105 SER A N 1
ATOM 831 C CA . SER A 1 105 ? -21.984 16.611 2.388 1.00 47.50 105 SER A CA 1
ATOM 832 C C . SER A 1 105 ? -20.560 16.059 2.237 1.00 47.50 105 SER A C 1
ATOM 834 O O . SER A 1 105 ? -19.616 16.791 1.956 1.00 47.50 105 SER A O 1
ATOM 836 N N . GLY A 1 106 ? -20.390 14.753 2.459 1.00 61.38 106 GLY A N 1
ATOM 837 C CA . GLY A 1 106 ? -19.245 14.041 1.912 1.00 61.38 106 GLY A CA 1
ATOM 838 C C . GLY A 1 106 ? -19.529 13.838 0.434 1.00 61.38 106 GLY A C 1
ATOM 839 O O . GLY A 1 106 ? -20.522 13.186 0.104 1.00 61.38 106 GLY A O 1
ATOM 840 N N . ASP A 1 107 ? -18.700 14.407 -0.443 1.00 70.19 107 ASP A N 1
ATOM 841 C CA . ASP A 1 107 ? -18.854 14.237 -1.886 1.00 70.19 107 ASP A CA 1
ATOM 842 C C . ASP A 1 107 ? -19.020 12.743 -2.211 1.00 70.19 107 ASP A C 1
ATOM 844 O O . ASP A 1 107 ? -18.120 11.949 -1.908 1.00 70.19 107 ASP A O 1
ATOM 848 N N . PRO A 1 108 ? -20.134 12.313 -2.836 1.00 73.69 108 PRO A N 1
ATOM 849 C CA . PRO A 1 108 ? -20.378 10.891 -3.071 1.00 73.69 108 PRO A CA 1
ATOM 850 C C . PRO A 1 108 ? -19.310 10.278 -3.989 1.00 73.69 108 PRO A C 1
ATOM 852 O O . PRO A 1 108 ? -19.033 9.084 -3.904 1.00 73.69 108 PRO A O 1
ATOM 855 N N . ALA A 1 109 ? -18.658 11.106 -4.813 1.00 76.31 109 ALA A N 1
ATOM 856 C CA . ALA A 1 109 ? -17.485 10.735 -5.595 1.00 76.31 109 ALA A CA 1
ATOM 857 C C . ALA A 1 109 ? -16.244 10.448 -4.725 1.00 76.31 109 ALA A C 1
ATOM 859 O O . ALA A 1 109 ? -15.537 9.480 -4.996 1.00 76.31 109 ALA A O 1
ATOM 860 N N . ALA A 1 110 ? -15.993 11.233 -3.670 1.00 78.88 110 ALA A N 1
ATOM 861 C CA . ALA A 1 110 ? -14.870 11.017 -2.755 1.00 78.88 110 ALA A CA 1
ATOM 862 C C . ALA A 1 110 ? -15.076 9.746 -1.916 1.00 78.88 110 ALA A C 1
ATOM 864 O O . ALA A 1 110 ? -14.201 8.883 -1.884 1.00 78.88 110 ALA A O 1
ATOM 865 N N . ALA A 1 111 ? -16.271 9.559 -1.346 1.00 80.94 111 ALA A N 1
ATOM 866 C CA . ALA A 1 111 ? -16.614 8.336 -0.617 1.00 80.94 111 ALA A CA 1
ATOM 867 C C . ALA A 1 111 ? -16.530 7.081 -1.513 1.00 80.94 111 ALA A C 1
ATOM 869 O O . ALA A 1 111 ? -16.020 6.039 -1.096 1.00 80.94 111 ALA A O 1
ATOM 870 N N . ALA A 1 112 ? -16.968 7.175 -2.775 1.00 80.88 112 ALA A N 1
ATOM 871 C CA . ALA A 1 112 ? -16.803 6.096 -3.748 1.00 80.88 112 ALA A CA 1
ATOM 872 C C . ALA A 1 112 ? -15.324 5.834 -4.099 1.00 80.88 112 ALA A C 1
ATOM 874 O O . ALA A 1 112 ? -14.936 4.675 -4.248 1.00 80.88 112 ALA A O 1
ATOM 875 N N . ALA A 1 113 ? -14.489 6.874 -4.192 1.00 86.06 113 ALA A N 1
ATOM 876 C CA . ALA A 1 113 ? -13.053 6.748 -4.449 1.00 86.06 113 ALA A CA 1
ATOM 877 C C . ALA A 1 113 ? -12.291 6.105 -3.275 1.00 86.06 113 ALA A C 1
ATOM 879 O O . ALA A 1 113 ? -11.409 5.276 -3.507 1.00 86.06 113 ALA A O 1
ATOM 880 N N . GLU A 1 114 ? -12.659 6.400 -2.025 1.00 88.38 114 GLU A N 1
ATOM 881 C CA . GLU A 1 114 ? -12.108 5.725 -0.839 1.00 88.38 114 GLU A CA 1
ATOM 882 C C . GLU A 1 114 ? -12.462 4.233 -0.825 1.00 88.38 114 GLU A C 1
ATOM 884 O O . GLU A 1 114 ? -11.583 3.378 -0.672 1.00 88.38 114 GLU A O 1
ATOM 889 N N . VAL A 1 115 ? -13.737 3.897 -1.065 1.00 91.94 115 VAL A N 1
ATOM 890 C CA . VAL A 1 115 ? -14.186 2.501 -1.190 1.00 91.94 115 VAL A CA 1
ATOM 891 C C . VAL A 1 115 ? -13.457 1.803 -2.340 1.00 91.94 115 VAL A C 1
ATOM 893 O O . VAL A 1 115 ? -12.976 0.681 -2.168 1.00 91.94 115 VAL A O 1
ATOM 896 N N . GLN A 1 116 ? -13.310 2.457 -3.495 1.00 92.00 116 GLN A N 1
ATOM 897 C CA . GLN A 1 116 ? -12.618 1.872 -4.640 1.00 92.00 116 GLN A CA 1
ATOM 898 C C . GLN A 1 116 ? -11.120 1.670 -4.373 1.00 92.00 116 GLN A C 1
ATOM 900 O O . GLN A 1 116 ? -10.583 0.629 -4.757 1.00 92.00 116 GLN A O 1
ATOM 905 N N . THR A 1 117 ? -10.468 2.601 -3.673 1.00 94.50 117 THR A N 1
ATOM 906 C CA . THR A 1 117 ? -9.074 2.467 -3.224 1.00 94.50 117 THR A CA 1
ATOM 907 C C . THR A 1 117 ? -8.926 1.265 -2.300 1.00 94.50 117 THR A C 1
ATOM 909 O O . THR A 1 117 ? -8.086 0.406 -2.550 1.00 94.50 117 THR A O 1
ATOM 912 N N . ARG A 1 118 ? -9.791 1.126 -1.286 1.00 95.88 118 ARG A N 1
ATOM 913 C CA . ARG A 1 118 ? -9.770 -0.033 -0.383 1.00 95.88 118 ARG A CA 1
ATOM 914 C C . ARG A 1 118 ? -9.924 -1.358 -1.138 1.00 95.88 118 ARG A C 1
ATOM 916 O O . ARG A 1 118 ? -9.162 -2.290 -0.892 1.00 95.88 118 ARG A O 1
ATOM 923 N N . VAL A 1 119 ? -10.879 -1.446 -2.065 1.00 97.44 119 VAL A N 1
ATOM 924 C CA . VAL A 1 119 ? -11.079 -2.666 -2.865 1.00 97.44 119 VAL A CA 1
ATOM 925 C C . VAL A 1 119 ? -9.858 -2.945 -3.754 1.00 97.44 119 VAL A C 1
ATOM 927 O O . VAL A 1 119 ? -9.447 -4.097 -3.864 1.00 97.44 119 VAL A O 1
ATOM 930 N N . ALA A 1 120 ? -9.233 -1.919 -4.340 1.00 98.06 120 ALA A N 1
ATOM 931 C CA . ALA A 1 120 ? -7.999 -2.077 -5.111 1.00 98.06 120 ALA A CA 1
ATOM 932 C C . ALA A 1 120 ? -6.833 -2.582 -4.240 1.00 98.06 120 ALA A C 1
ATOM 934 O O . ALA A 1 120 ? -6.130 -3.507 -4.643 1.00 98.06 120 ALA A O 1
ATOM 935 N N . VAL A 1 121 ? -6.674 -2.071 -3.011 1.00 98.62 121 VAL A N 1
ATOM 936 C CA . VAL A 1 121 ? -5.678 -2.571 -2.043 1.00 98.62 121 VAL A CA 1
ATOM 937 C C . VAL A 1 121 ? -5.887 -4.059 -1.749 1.00 98.62 121 VAL A C 1
ATOM 939 O O . VAL A 1 121 ? -4.935 -4.843 -1.786 1.00 98.62 121 VAL A O 1
ATOM 942 N N . GLU A 1 122 ? -7.133 -4.462 -1.482 1.00 98.44 122 GLU A N 1
ATOM 943 C CA . GLU A 1 122 ? -7.494 -5.858 -1.222 1.00 98.44 122 GLU A CA 1
ATOM 944 C C . GLU A 1 122 ? -7.201 -6.757 -2.447 1.00 98.44 122 GLU A C 1
ATOM 946 O O . GLU A 1 122 ? -6.666 -7.858 -2.275 1.00 98.44 122 GLU A O 1
ATOM 951 N N . ARG A 1 123 ? -7.455 -6.280 -3.678 1.00 98.69 123 ARG A N 1
ATOM 952 C CA . ARG A 1 123 ? -7.158 -7.002 -4.934 1.00 98.69 123 ARG A CA 1
ATOM 953 C C . ARG A 1 123 ? -5.657 -7.134 -5.218 1.00 98.69 123 ARG A C 1
ATOM 955 O O . ARG A 1 123 ? -5.200 -8.255 -5.441 1.00 98.69 123 ARG A O 1
ATOM 962 N N . VAL A 1 124 ? -4.875 -6.054 -5.129 1.00 98.81 124 VAL A N 1
ATOM 963 C CA . VAL A 1 124 ? -3.404 -6.081 -5.309 1.00 98.81 124 VAL A CA 1
ATOM 964 C C . VAL A 1 124 ? -2.747 -7.026 -4.295 1.00 98.81 124 VAL A C 1
ATOM 966 O O . VAL A 1 124 ? -1.889 -7.841 -4.645 1.00 98.81 124 VAL A O 1
ATOM 969 N N . PHE A 1 125 ? -3.191 -6.986 -3.034 1.00 98.81 125 PHE A N 1
ATOM 970 C CA . PHE A 1 125 ? -2.700 -7.897 -2.002 1.00 98.81 125 PHE A CA 1
ATOM 971 C C . PHE A 1 125 ? -3.072 -9.364 -2.275 1.00 98.81 125 PHE A C 1
ATOM 973 O O . PHE A 1 125 ? -2.247 -10.263 -2.076 1.00 98.81 125 PHE A O 1
ATOM 980 N N . ALA A 1 126 ? -4.298 -9.626 -2.740 1.00 98.69 126 ALA A N 1
ATOM 981 C CA . ALA A 1 126 ? -4.739 -10.967 -3.116 1.00 98.69 126 ALA A CA 1
ATOM 982 C C . ALA A 1 126 ? -3.944 -11.524 -4.310 1.00 98.69 126 ALA A C 1
ATOM 984 O O . ALA A 1 126 ? -3.530 -12.686 -4.261 1.00 98.69 126 ALA A O 1
ATOM 985 N N . HIS A 1 127 ? -3.664 -10.694 -5.323 1.00 98.75 127 HIS A N 1
ATOM 986 C CA . HIS A 1 127 ? -2.834 -11.050 -6.479 1.00 98.75 127 HIS A CA 1
ATOM 987 C C . HIS A 1 127 ? -1.440 -11.502 -6.042 1.00 98.75 127 HIS A C 1
ATOM 989 O O . HIS A 1 127 ? -1.036 -12.627 -6.332 1.00 98.75 127 HIS A O 1
ATOM 995 N N . TRP A 1 128 ? -0.745 -10.695 -5.232 1.00 98.69 128 TRP A N 1
ATOM 996 C CA . TRP A 1 128 ? 0.553 -11.071 -4.661 1.00 98.69 128 TRP A CA 1
ATOM 997 C C . TRP A 1 128 ? 0.496 -12.391 -3.872 1.00 98.69 128 TRP A C 1
ATOM 999 O O . TRP A 1 128 ? 1.321 -13.282 -4.099 1.00 98.69 128 TRP A O 1
ATOM 1009 N N . ARG A 1 129 ? -0.512 -12.573 -3.001 1.00 98.44 129 ARG A N 1
ATOM 1010 C CA . ARG A 1 129 ? -0.687 -13.821 -2.231 1.00 98.44 129 ARG A CA 1
ATOM 1011 C C . ARG A 1 129 ? -0.844 -15.046 -3.123 1.00 98.44 129 A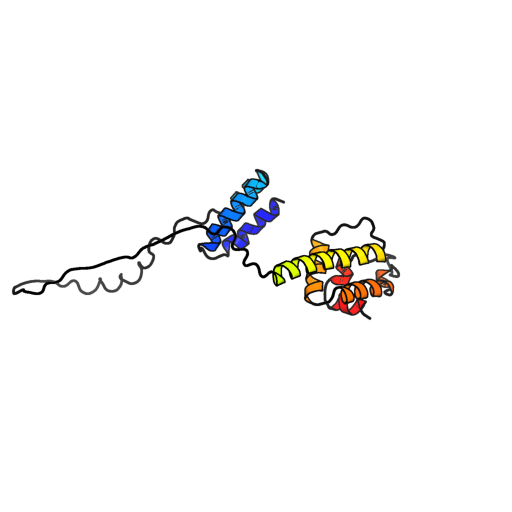RG A C 1
ATOM 1013 O O . ARG A 1 129 ? -0.221 -16.071 -2.851 1.00 98.44 129 ARG A O 1
ATOM 1020 N N . GLN A 1 130 ? -1.658 -14.952 -4.172 1.00 98.12 130 GLN A N 1
ATOM 1021 C CA . GLN A 1 130 ? -1.838 -16.031 -5.141 1.00 98.12 130 GLN A CA 1
ATOM 1022 C C . GLN A 1 130 ? -0.545 -16.297 -5.920 1.00 98.12 130 GLN A C 1
ATOM 1024 O O . GLN A 1 130 ? -0.184 -17.449 -6.160 1.00 98.12 130 GLN A O 1
ATOM 1029 N N . ARG A 1 131 ? 0.158 -15.233 -6.310 1.00 97.56 131 ARG A N 1
ATOM 1030 C CA . ARG A 1 131 ? 1.244 -15.292 -7.284 1.00 97.56 131 ARG A CA 1
ATOM 1031 C C . ARG A 1 131 ? 2.590 -15.755 -6.718 1.00 97.56 131 ARG A C 1
ATOM 1033 O O . ARG A 1 131 ? 3.371 -16.382 -7.442 1.00 97.56 131 ARG A O 1
ATOM 1040 N N . PHE A 1 132 ? 2.817 -15.492 -5.433 1.00 96.69 132 PHE A N 1
ATOM 1041 C CA . PHE A 1 132 ? 4.015 -15.878 -4.679 1.00 96.69 132 PHE A CA 1
ATOM 1042 C C . PHE A 1 132 ? 3.738 -16.950 -3.605 1.00 96.69 132 PHE A C 1
ATOM 1044 O O . PHE A 1 132 ? 4.653 -17.415 -2.938 1.00 96.69 132 PHE A O 1
ATOM 1051 N N . GLY A 1 133 ? 2.489 -17.414 -3.464 1.00 96.69 133 GLY A N 1
ATOM 1052 C CA . GLY A 1 133 ? 2.141 -18.546 -2.593 1.00 96.69 133 GLY A CA 1
ATOM 1053 C C . GLY A 1 133 ? 1.912 -18.195 -1.117 1.00 96.69 133 GLY A C 1
ATOM 1054 O O . GLY A 1 133 ? 1.834 -19.089 -0.272 1.00 96.69 133 GLY A O 1
ATOM 1055 N N . HIS A 1 134 ? 1.739 -16.913 -0.784 1.00 96.75 134 HIS A N 1
ATOM 1056 C CA . HIS A 1 134 ? 1.556 -16.411 0.586 1.00 96.75 134 HIS A CA 1
ATOM 1057 C C . HIS A 1 134 ? 0.133 -16.617 1.131 1.00 96.75 134 HIS A C 1
ATOM 1059 O O . HIS A 1 134 ? -0.539 -15.701 1.613 1.00 96.75 134 HIS A O 1
ATOM 1065 N N . ALA A 1 135 ? -0.343 -17.863 1.105 1.00 95.62 135 ALA A N 1
ATOM 1066 C CA . ALA A 1 135 ? -1.699 -18.238 1.511 1.00 95.62 135 ALA A CA 1
ATOM 1067 C C . ALA A 1 135 ? -2.052 -17.847 2.962 1.00 95.62 135 ALA A C 1
ATOM 1069 O O . ALA A 1 135 ? -3.225 -17.620 3.254 1.00 95.62 135 ALA A O 1
ATOM 1070 N N . LYS A 1 136 ? -1.063 -17.712 3.857 1.00 95.62 136 LYS A N 1
ATOM 1071 C CA . LYS A 1 136 ? -1.250 -17.313 5.268 1.00 95.62 136 LYS A CA 1
ATOM 1072 C C . LYS A 1 136 ? -0.955 -15.835 5.563 1.00 95.62 136 LYS A C 1
ATOM 1074 O O . LYS A 1 136 ? -1.125 -15.419 6.705 1.00 95.62 136 LYS A O 1
ATOM 1079 N N . ALA A 1 137 ? -0.499 -15.048 4.586 1.00 96.50 137 ALA A N 1
ATOM 1080 C CA . ALA A 1 137 ? -0.190 -13.642 4.828 1.00 96.50 137 ALA A CA 1
ATOM 1081 C C . ALA A 1 137 ? -1.462 -12.816 5.069 1.00 96.50 137 ALA A C 1
ATOM 1083 O O . ALA A 1 137 ? -2.486 -13.009 4.411 1.00 96.50 137 ALA A O 1
ATOM 1084 N N . VAL A 1 138 ? -1.358 -11.867 5.997 1.00 97.38 138 VAL A N 1
ATOM 1085 C CA . VAL A 1 138 ? -2.423 -10.934 6.380 1.00 97.38 138 VAL A CA 1
ATOM 1086 C C . VAL A 1 138 ? -2.103 -9.546 5.824 1.00 97.38 138 VAL A C 1
ATOM 1088 O O . VAL A 1 138 ? -0.932 -9.158 5.732 1.00 97.38 138 VAL A O 1
ATOM 1091 N N . LEU A 1 139 ? -3.147 -8.804 5.450 1.00 97.50 139 LEU A N 1
ATOM 1092 C CA . LEU A 1 139 ? -3.055 -7.392 5.089 1.00 97.50 139 LEU A CA 1
ATOM 1093 C C . LEU A 1 139 ? -2.898 -6.566 6.374 1.00 97.50 139 LEU A C 1
ATOM 1095 O O . LEU A 1 139 ? -3.866 -6.057 6.932 1.00 97.50 139 LEU A O 1
ATOM 1099 N N . ASP A 1 140 ? -1.674 -6.518 6.893 1.00 96.50 140 ASP A N 1
ATOM 1100 C CA . ASP A 1 140 ? -1.323 -5.662 8.024 1.00 96.50 140 ASP A CA 1
ATOM 1101 C C . ASP A 1 140 ? -1.230 -4.180 7.613 1.00 96.50 140 ASP A C 1
ATOM 1103 O O . ASP A 1 140 ? -1.185 -3.838 6.428 1.00 96.50 140 ASP A O 1
ATOM 1107 N N . THR A 1 141 ? -1.174 -3.285 8.603 1.00 96.75 141 THR A N 1
ATOM 1108 C CA . THR A 1 141 ? -1.105 -1.829 8.399 1.00 96.75 141 THR A CA 1
ATOM 1109 C C . THR A 1 141 ? 0.070 -1.400 7.516 1.00 96.75 141 THR A C 1
ATOM 1111 O O . THR A 1 141 ? -0.062 -0.449 6.751 1.00 96.75 141 THR A O 1
ATOM 1114 N N . LYS A 1 142 ? 1.217 -2.093 7.574 1.00 96.75 142 LYS A N 1
ATOM 1115 C CA . LYS A 1 14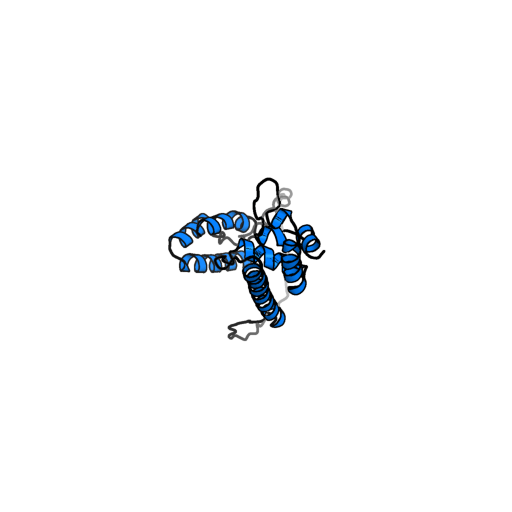2 ? 2.390 -1.744 6.762 1.00 96.75 142 LYS A CA 1
ATOM 1116 C C . LYS A 1 142 ? 2.152 -2.102 5.295 1.00 96.75 142 LYS A C 1
ATOM 1118 O O . LYS A 1 142 ? 2.425 -1.277 4.426 1.00 96.75 142 LYS A O 1
ATOM 1123 N N . ARG A 1 143 ? 1.625 -3.302 5.019 1.00 98.38 143 ARG A N 1
ATOM 1124 C CA . ARG A 1 143 ? 1.252 -3.724 3.657 1.00 98.38 143 ARG A CA 1
ATOM 1125 C C . ARG A 1 143 ? 0.150 -2.842 3.083 1.00 98.38 143 ARG A C 1
ATOM 1127 O O . ARG A 1 143 ? 0.303 -2.368 1.965 1.00 98.38 143 ARG A O 1
ATOM 1134 N N . HIS A 1 144 ? -0.896 -2.565 3.864 1.00 98.44 144 HIS A N 1
ATOM 1135 C CA . HIS A 1 144 ? -1.965 -1.641 3.486 1.00 98.44 144 HIS A CA 1
ATOM 1136 C C . HIS A 1 144 ? -1.398 -0.282 3.062 1.00 98.44 144 HIS A C 1
ATOM 1138 O O . HIS A 1 144 ? -1.597 0.132 1.927 1.00 98.44 144 HIS A O 1
ATOM 1144 N N . ASN A 1 145 ? -0.621 0.376 3.928 1.00 97.69 145 ASN A N 1
ATOM 1145 C CA . ASN A 1 145 ? -0.130 1.729 3.662 1.00 97.69 145 ASN A CA 1
ATOM 1146 C C . ASN A 1 145 ? 0.794 1.800 2.438 1.00 97.69 145 ASN A C 1
ATOM 1148 O O . ASN A 1 145 ? 0.735 2.776 1.696 1.00 97.69 145 ASN A O 1
ATOM 1152 N N . ILE A 1 146 ? 1.614 0.772 2.202 1.00 98.50 146 ILE A N 1
ATOM 1153 C CA . ILE A 1 146 ? 2.465 0.696 1.009 1.00 98.50 146 ILE A CA 1
ATOM 1154 C C . ILE A 1 146 ? 1.630 0.558 -0.271 1.00 98.50 146 ILE A C 1
ATOM 1156 O O . ILE A 1 146 ? 1.864 1.301 -1.221 1.00 98.50 146 ILE A O 1
ATOM 1160 N N . ILE A 1 147 ? 0.623 -0.321 -0.291 1.00 98.56 147 ILE A N 1
ATOM 1161 C CA . ILE A 1 147 ? -0.236 -0.497 -1.472 1.00 98.56 147 ILE A CA 1
ATOM 1162 C C . ILE A 1 147 ? -1.083 0.762 -1.718 1.00 98.56 147 ILE A C 1
ATOM 1164 O O . ILE A 1 147 ? -1.150 1.232 -2.850 1.00 98.56 147 ILE A O 1
ATOM 1168 N N . SER A 1 148 ? -1.676 1.351 -0.674 1.00 97.81 148 SER A N 1
ATOM 1169 C CA . SER A 1 148 ? -2.465 2.588 -0.786 1.00 97.81 148 SER A CA 1
ATOM 1170 C C . SER A 1 148 ? -1.628 3.773 -1.274 1.00 97.81 148 SER A C 1
ATOM 1172 O O . SER A 1 148 ? -2.102 4.553 -2.092 1.00 97.81 148 SER A O 1
ATOM 1174 N N . SER A 1 149 ? -0.376 3.894 -0.815 1.00 97.50 149 SER A N 1
ATOM 1175 C CA . SER A 1 149 ? 0.560 4.921 -1.297 1.00 97.50 149 SER A CA 1
ATOM 1176 C C . SER A 1 149 ? 0.916 4.716 -2.774 1.00 97.50 149 SER A C 1
ATOM 1178 O O . SER A 1 149 ? 0.912 5.663 -3.558 1.00 97.50 149 SER A O 1
ATOM 1180 N N . ALA A 1 150 ? 1.155 3.466 -3.184 1.00 98.31 150 ALA A N 1
ATOM 1181 C CA . ALA A 1 150 ? 1.455 3.126 -4.571 1.00 98.31 150 ALA A CA 1
ATOM 1182 C C . ALA A 1 150 ? 0.265 3.410 -5.514 1.00 98.31 150 ALA A C 1
ATOM 1184 O O . ALA A 1 150 ? 0.463 3.964 -6.595 1.00 98.31 150 ALA A O 1
A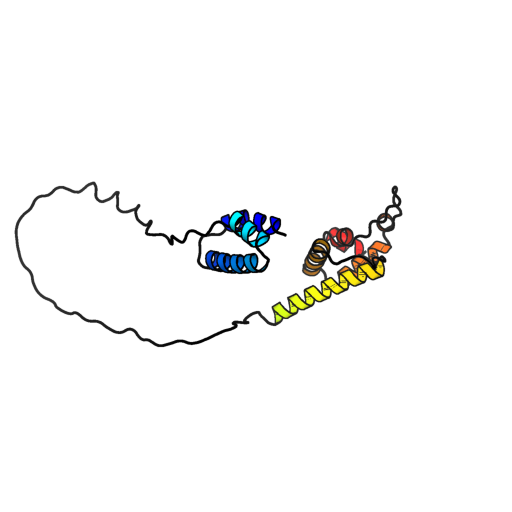TOM 1185 N N . LEU A 1 151 ? -0.971 3.134 -5.076 1.00 98.12 151 LEU A N 1
ATOM 1186 C CA . LEU A 1 151 ? -2.209 3.451 -5.810 1.00 98.12 151 LEU A CA 1
ATOM 1187 C C . LEU A 1 151 ? -2.454 4.960 -6.009 1.00 98.12 151 LEU A C 1
ATOM 1189 O O . LEU A 1 151 ? -3.272 5.336 -6.844 1.00 98.12 151 LEU A O 1
ATOM 1193 N N . GLY A 1 152 ? -1.747 5.830 -5.280 1.00 95.69 152 GLY A N 1
ATOM 1194 C CA . GLY A 1 152 ? -1.768 7.278 -5.513 1.00 95.69 152 GLY A CA 1
ATOM 1195 C C . GLY A 1 152 ? -0.971 7.730 -6.746 1.00 95.69 152 GLY A C 1
ATOM 1196 O O . GLY A 1 152 ? -1.118 8.873 -7.170 1.00 95.69 152 GLY A O 1
ATOM 1197 N N . MET A 1 153 ? -0.126 6.859 -7.314 1.00 96.69 153 MET A N 1
ATOM 1198 C CA . MET A 1 153 ? 0.749 7.167 -8.460 1.00 96.69 153 MET A CA 1
ATOM 1199 C C . MET A 1 153 ? 0.612 6.172 -9.623 1.00 96.69 153 MET A C 1
ATOM 1201 O O . MET A 1 153 ? 0.873 6.539 -10.766 1.00 96.69 153 MET A O 1
ATOM 1205 N N . TYR A 1 154 ? 0.199 4.935 -9.344 1.00 98.44 154 TYR A N 1
ATOM 1206 C CA . TYR A 1 154 ? 0.108 3.828 -10.298 1.00 98.44 154 TYR A CA 1
ATOM 1207 C C . TYR A 1 154 ? -1.297 3.222 -10.289 1.00 98.44 154 TYR A C 1
ATOM 1209 O O . TYR A 1 154 ? -1.958 3.193 -9.249 1.00 98.44 154 TYR A O 1
ATOM 1217 N N . SER A 1 155 ? -1.755 2.681 -11.419 1.00 98.19 155 SER A N 1
ATOM 1218 C CA . SER A 1 155 ? -3.021 1.947 -11.440 1.00 98.19 155 SER A CA 1
ATOM 1219 C C . SER A 1 155 ? -2.880 0.570 -10.781 1.00 98.19 155 SER A C 1
ATOM 1221 O O . SER A 1 155 ? -1.795 -0.006 -10.710 1.00 98.19 155 SER A O 1
ATOM 1223 N N . GLU A 1 156 ? -3.999 -0.014 -10.348 1.00 98.44 156 GLU A N 1
ATOM 1224 C CA . GLU A 1 156 ? -4.033 -1.403 -9.866 1.00 98.44 156 GLU A CA 1
ATOM 1225 C C . GLU A 1 156 ? -3.426 -2.394 -10.875 1.00 98.44 156 GLU A C 1
ATOM 1227 O O . GLU A 1 156 ? -2.747 -3.339 -10.473 1.00 98.44 156 GLU A O 1
ATOM 1232 N N . ALA A 1 157 ? -3.644 -2.170 -12.175 1.00 98.38 157 ALA A N 1
ATOM 1233 C CA . ALA A 1 157 ? -3.094 -3.016 -13.228 1.00 98.38 157 ALA A CA 1
ATOM 1234 C C . ALA A 1 157 ? -1.560 -2.931 -13.274 1.00 98.38 157 ALA A C 1
ATOM 1236 O O . ALA A 1 157 ? -0.903 -3.971 -13.326 1.00 98.38 157 ALA A O 1
ATOM 1237 N N . ASP A 1 158 ? -1.000 -1.721 -13.164 1.00 98.62 158 ASP A N 1
ATOM 1238 C CA . ASP A 1 158 ? 0.451 -1.504 -13.117 1.00 98.62 158 ASP A CA 1
ATOM 1239 C C . ASP A 1 158 ? 1.062 -2.178 -11.882 1.00 98.62 158 ASP A C 1
ATOM 1241 O O . ASP A 1 158 ? 2.074 -2.865 -11.988 1.00 98.62 158 ASP A O 1
ATOM 1245 N N . LEU A 1 159 ? 0.427 -2.058 -10.709 1.00 98.75 159 LEU A N 1
ATOM 1246 C CA . LEU A 1 159 ? 0.917 -2.704 -9.486 1.00 98.75 159 LEU A CA 1
ATOM 1247 C C . LEU A 1 159 ? 0.895 -4.233 -9.594 1.00 98.75 159 LEU A C 1
ATOM 1249 O O . LEU A 1 159 ? 1.858 -4.891 -9.195 1.00 98.75 159 LEU A O 1
ATOM 1253 N N . CYS A 1 160 ? -0.164 -4.811 -10.166 1.00 98.69 160 CYS A N 1
ATOM 1254 C CA . CYS A 1 160 ? -0.239 -6.249 -10.421 1.00 98.69 160 CYS A CA 1
ATOM 1255 C C . CYS A 1 160 ? 0.825 -6.712 -11.431 1.00 98.69 160 CYS A C 1
ATOM 1257 O O . CYS A 1 160 ? 1.480 -7.727 -11.188 1.00 98.69 160 CYS A O 1
ATOM 1259 N N . GLN A 1 161 ? 1.057 -5.951 -12.506 1.00 98.69 161 GLN A N 1
ATOM 1260 C CA . GLN A 1 161 ? 2.111 -6.226 -13.488 1.00 98.69 161 GLN A CA 1
ATOM 1261 C C . GLN A 1 161 ? 3.514 -6.116 -12.868 1.00 98.69 161 GLN A C 1
ATOM 1263 O O . GLN A 1 161 ? 4.352 -6.987 -13.103 1.00 98.69 161 GLN A O 1
ATOM 1268 N N . ALA A 1 162 ? 3.759 -5.106 -12.028 1.00 98.50 162 ALA A N 1
ATOM 1269 C CA . ALA A 1 162 ? 5.026 -4.925 -11.326 1.00 98.50 162 ALA A CA 1
ATOM 1270 C C . ALA A 1 162 ? 5.327 -6.102 -10.383 1.00 98.50 162 ALA A C 1
ATOM 1272 O O . ALA A 1 162 ? 6.431 -6.648 -10.386 1.00 98.50 162 ALA A O 1
ATOM 1273 N N . ILE A 1 163 ? 4.320 -6.544 -9.619 1.00 98.50 163 ILE A N 1
ATOM 1274 C CA . ILE A 1 163 ? 4.384 -7.748 -8.777 1.00 98.50 163 ILE A CA 1
ATOM 1275 C C . ILE A 1 163 ? 4.714 -8.989 -9.622 1.00 98.50 163 ILE A C 1
ATOM 1277 O O . ILE A 1 163 ? 5.538 -9.808 -9.219 1.00 98.50 163 ILE A O 1
ATOM 1281 N N . ASP A 1 164 ? 4.102 -9.136 -10.797 1.00 98.31 164 ASP A N 1
ATOM 1282 C CA . ASP A 1 164 ? 4.356 -10.249 -11.714 1.00 98.31 164 ASP A CA 1
ATOM 1283 C C . ASP A 1 164 ? 5.802 -10.292 -12.236 1.00 98.31 164 ASP A C 1
ATOM 1285 O O . ASP A 1 164 ? 6.424 -11.363 -12.230 1.00 98.31 164 ASP A O 1
ATOM 1289 N N . GLY A 1 165 ? 6.352 -9.143 -12.647 1.00 97.94 165 GLY A N 1
ATOM 1290 C CA . GLY A 1 165 ? 7.702 -9.040 -13.208 1.00 97.94 165 GLY A CA 1
ATOM 1291 C C . GLY A 1 165 ? 8.807 -9.452 -12.233 1.00 97.94 165 GLY A C 1
ATOM 1292 O O . GLY A 1 165 ? 9.794 -10.070 -12.639 1.00 97.94 165 GLY A O 1
ATOM 1293 N N . TYR A 1 166 ? 8.609 -9.256 -10.924 1.00 97.50 166 TYR A N 1
ATOM 1294 C CA . TYR A 1 166 ? 9.568 -9.692 -9.901 1.00 97.50 166 TYR A CA 1
ATOM 1295 C C . TYR A 1 166 ? 9.845 -11.205 -9.886 1.00 97.50 166 TYR A C 1
ATOM 1297 O O . TYR A 1 166 ? 10.904 -11.621 -9.411 1.00 97.50 166 TYR A O 1
ATOM 1305 N N . ARG A 1 167 ? 8.975 -12.040 -10.473 1.00 96.00 167 ARG A N 1
ATOM 1306 C CA . ARG A 1 167 ? 9.240 -13.484 -10.646 1.00 96.00 167 ARG A CA 1
ATOM 1307 C C . ARG A 1 167 ? 10.331 -13.793 -11.668 1.00 96.00 167 ARG A C 1
ATOM 1309 O O . ARG A 1 167 ? 10.878 -14.891 -11.648 1.00 96.00 167 ARG A O 1
ATOM 1316 N N . ASN A 1 168 ? 10.647 -12.845 -12.546 1.00 95.06 168 ASN A N 1
ATOM 1317 C CA . ASN A 1 168 ? 11.751 -12.954 -13.496 1.00 95.06 168 ASN A CA 1
ATOM 1318 C C . ASN A 1 168 ? 13.083 -12.497 -12.876 1.00 95.06 168 ASN A C 1
ATOM 1320 O O . ASN A 1 168 ? 14.134 -12.686 -13.482 1.00 95.06 168 ASN A O 1
ATOM 1324 N N . SER A 1 169 ? 13.064 -11.905 -11.673 1.00 93.06 169 SER A N 1
ATOM 1325 C CA . SER A 1 169 ? 14.262 -11.411 -10.997 1.00 93.06 169 SER A CA 1
ATOM 1326 C C . SER A 1 169 ? 14.971 -12.535 -10.227 1.00 93.06 169 SER A C 1
ATOM 1328 O O . SER A 1 169 ? 14.440 -12.997 -9.210 1.00 93.06 169 SER A O 1
ATOM 1330 N N . PRO A 1 170 ? 16.197 -12.947 -10.620 1.00 93.75 170 PRO A N 1
ATOM 1331 C CA . PRO A 1 170 ? 16.893 -14.052 -9.961 1.00 93.75 170 PRO A CA 1
ATOM 1332 C C . PRO A 1 170 ? 17.106 -13.787 -8.465 1.00 93.75 170 PRO A C 1
ATOM 1334 O O . PRO A 1 170 ? 16.839 -14.652 -7.634 1.00 93.75 170 PRO A O 1
ATOM 1337 N N . HIS A 1 171 ? 17.486 -12.553 -8.115 1.00 93.12 171 HIS A N 1
ATOM 1338 C CA . HIS A 1 171 ? 17.742 -12.151 -6.734 1.00 93.12 171 HIS A CA 1
ATOM 1339 C C . HIS A 1 171 ? 16.515 -12.324 -5.824 1.00 93.12 171 HIS A C 1
ATOM 1341 O O . HIS A 1 171 ? 16.657 -12.812 -4.704 1.00 93.12 171 HIS A O 1
ATOM 1347 N N . HIS A 1 172 ? 15.318 -11.956 -6.294 1.00 94.38 172 HIS A N 1
ATOM 1348 C CA . HIS A 1 172 ? 14.086 -12.067 -5.504 1.00 94.38 172 HIS A CA 1
ATOM 1349 C C . HIS A 1 172 ? 13.614 -13.524 -5.402 1.00 94.38 172 HIS A C 1
ATOM 1351 O O . HIS A 1 172 ? 13.118 -13.931 -4.355 1.00 94.38 172 HIS A O 1
ATOM 1357 N N . MET A 1 173 ? 13.857 -14.339 -6.437 1.00 95.56 173 MET A N 1
ATOM 1358 C CA . MET A 1 173 ? 13.529 -15.775 -6.476 1.00 95.56 173 MET A CA 1
ATOM 1359 C C . MET A 1 173 ? 14.510 -16.674 -5.704 1.00 95.56 173 MET A C 1
ATOM 1361 O O . MET A 1 173 ? 14.435 -17.896 -5.800 1.00 95.56 173 MET A O 1
ATOM 1365 N N . GLY A 1 174 ? 15.429 -16.099 -4.923 1.00 94.50 174 GLY A N 1
ATOM 1366 C CA . GLY A 1 174 ? 16.404 -16.863 -4.144 1.00 94.50 174 GLY A CA 1
ATOM 1367 C C . GLY A 1 174 ? 17.617 -17.346 -4.940 1.00 94.50 174 GLY A C 1
ATOM 1368 O O . GLY A 1 174 ? 18.445 -18.059 -4.388 1.00 94.50 174 GLY A O 1
ATOM 1369 N N . HIS A 1 175 ? 17.795 -16.924 -6.193 1.00 93.75 175 HIS A N 1
ATOM 1370 C CA . HIS A 1 175 ? 19.054 -17.088 -6.925 1.00 93.75 175 HIS A CA 1
ATOM 1371 C C . HIS A 1 175 ? 20.015 -15.946 -6.551 1.00 93.75 175 HIS A C 1
ATOM 1373 O O . HIS A 1 175 ? 20.303 -15.046 -7.340 1.00 93.75 175 HIS A O 1
ATOM 1379 N N . ASN A 1 176 ? 20.457 -15.965 -5.294 1.00 92.69 176 ASN A N 1
ATOM 1380 C CA . ASN A 1 176 ? 21.440 -15.056 -4.709 1.00 92.69 176 ASN A CA 1
ATOM 1381 C C . ASN A 1 176 ? 22.380 -15.841 -3.783 1.00 92.69 176 ASN A C 1
ATOM 1383 O O . ASN A 1 176 ? 22.052 -16.951 -3.376 1.00 92.69 176 ASN A O 1
ATOM 1387 N N . ASP A 1 177 ? 23.510 -15.250 -3.395 1.00 94.44 177 ASP A N 1
ATOM 1388 C CA . ASP A 1 177 ? 24.574 -15.908 -2.612 1.00 94.44 177 ASP A CA 1
ATOM 1389 C C . ASP A 1 177 ? 24.115 -16.504 -1.263 1.00 94.44 177 ASP A C 1
ATOM 1391 O O . ASP A 1 177 ? 24.830 -17.292 -0.646 1.00 94.44 177 ASP A O 1
ATOM 1395 N N . ARG A 1 178 ? 22.926 -16.116 -0.780 1.00 94.62 178 ARG A N 1
ATOM 1396 C CA . ARG A 1 178 ? 22.321 -16.575 0.480 1.00 94.62 178 ARG A CA 1
ATOM 1397 C C . ARG A 1 178 ? 21.160 -17.554 0.277 1.00 94.62 178 ARG A C 1
ATOM 1399 O O . ARG A 1 178 ? 20.513 -17.917 1.257 1.00 94.62 178 ARG A O 1
ATOM 1406 N N . ASN A 1 179 ? 20.842 -17.926 -0.966 1.00 94.25 179 ASN A N 1
ATOM 1407 C CA . ASN A 1 179 ? 19.663 -18.706 -1.362 1.00 94.25 179 ASN A CA 1
ATOM 1408 C C . ASN A 1 179 ? 18.339 -18.223 -0.723 1.00 94.25 179 ASN A C 1
ATOM 1410 O O . ASN A 1 179 ? 17.439 -19.014 -0.443 1.00 94.25 179 ASN A O 1
ATOM 1414 N N . THR A 1 180 ? 18.224 -16.921 -0.432 1.00 95.19 180 THR A N 1
ATOM 1415 C CA . THR A 1 180 ? 17.096 -16.359 0.328 1.00 95.19 180 THR A CA 1
ATOM 1416 C C . THR A 1 180 ? 16.068 -15.754 -0.618 1.00 95.19 180 THR A C 1
ATOM 1418 O O . THR A 1 180 ? 16.393 -14.825 -1.352 1.00 95.19 180 THR A O 1
ATOM 1421 N N . VAL A 1 181 ? 14.828 -16.242 -0.592 1.00 95.69 181 VAL A N 1
ATOM 1422 C CA . VAL A 1 181 ? 13.719 -15.622 -1.333 1.00 95.69 181 VAL A CA 1
ATOM 1423 C C . VAL A 1 181 ? 13.386 -14.266 -0.701 1.00 95.69 181 VAL A C 1
ATOM 1425 O O . VAL A 1 181 ? 13.214 -14.165 0.514 1.00 95.69 181 VAL A O 1
ATOM 1428 N N . TYR A 1 182 ? 13.310 -13.224 -1.527 1.00 96.25 182 TYR A N 1
ATOM 1429 C CA . TYR A 1 182 ? 12.963 -11.860 -1.128 1.00 96.25 182 TYR A CA 1
ATOM 1430 C C . TYR A 1 182 ? 11.706 -11.436 -1.876 1.00 96.25 182 TYR A C 1
ATOM 1432 O O . TYR A 1 182 ? 11.787 -10.751 -2.890 1.00 96.25 182 TYR A O 1
ATOM 1440 N N . ASP A 1 183 ? 10.547 -11.878 -1.399 1.00 96.94 183 ASP A N 1
ATOM 1441 C CA . ASP A 1 183 ? 9.288 -11.745 -2.128 1.00 96.94 183 ASP A CA 1
ATOM 1442 C C . ASP A 1 183 ? 8.154 -11.065 -1.351 1.00 96.94 183 ASP A C 1
ATOM 1444 O O . ASP A 1 183 ? 7.003 -11.098 -1.781 1.00 96.94 183 ASP A O 1
ATOM 1448 N N . ASP A 1 184 ? 8.451 -10.415 -0.224 1.00 97.44 184 ASP A N 1
ATOM 1449 C CA . ASP A 1 184 ? 7.453 -9.623 0.494 1.00 97.44 184 ASP A CA 1
ATOM 1450 C C . ASP A 1 184 ? 7.058 -8.371 -0.309 1.00 97.44 184 ASP A C 1
ATOM 1452 O O . ASP A 1 184 ? 7.908 -7.600 -0.759 1.00 97.44 184 ASP A O 1
ATOM 1456 N N . ILE A 1 185 ? 5.751 -8.126 -0.431 1.00 97.81 185 ILE A N 1
ATOM 1457 C CA . ILE A 1 185 ? 5.185 -6.996 -1.186 1.00 97.81 185 ILE A CA 1
ATOM 1458 C C . ILE A 1 185 ? 5.706 -5.616 -0.735 1.00 97.81 185 ILE A C 1
ATOM 1460 O O . ILE A 1 185 ? 5.733 -4.680 -1.532 1.00 97.81 185 ILE A O 1
ATOM 1464 N N . THR A 1 186 ? 6.185 -5.478 0.511 1.00 97.81 186 THR A N 1
ATOM 1465 C CA . THR A 1 186 ? 6.798 -4.233 1.015 1.00 97.81 186 THR A CA 1
ATOM 1466 C C . THR A 1 186 ? 8.222 -3.982 0.506 1.00 97.81 186 THR A C 1
ATOM 1468 O O . THR A 1 186 ? 8.792 -2.929 0.800 1.00 97.81 186 THR A O 1
ATOM 1471 N N . LEU A 1 187 ? 8.796 -4.924 -0.250 1.00 97.44 187 LEU A N 1
ATOM 1472 C CA . LEU A 1 187 ? 10.005 -4.737 -1.055 1.00 97.44 187 LEU A CA 1
ATOM 1473 C C . LEU A 1 187 ? 9.648 -4.299 -2.482 1.00 97.44 187 LEU A C 1
ATOM 1475 O O . LEU A 1 187 ? 10.245 -3.356 -2.988 1.00 97.44 187 LEU A O 1
ATOM 14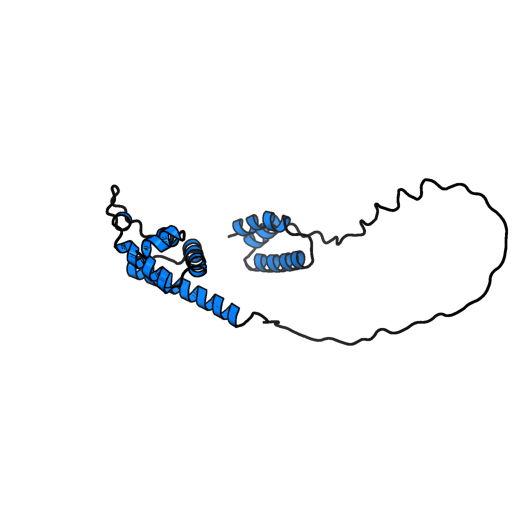79 N N . PHE A 1 188 ? 8.650 -4.942 -3.098 1.00 98.12 188 PHE A N 1
ATOM 1480 C CA . PHE A 1 188 ? 8.241 -4.678 -4.484 1.00 98.12 188 PHE A CA 1
ATOM 1481 C C . PHE A 1 188 ? 7.622 -3.290 -4.681 1.00 98.12 188 PHE A C 1
ATOM 1483 O O . PHE A 1 188 ? 7.900 -2.626 -5.672 1.00 98.12 188 PHE A O 1
ATOM 1490 N N . LEU A 1 189 ? 6.782 -2.850 -3.740 1.00 98.25 189 LEU A N 1
ATOM 1491 C CA . LEU A 1 189 ? 6.009 -1.608 -3.860 1.00 98.25 189 LEU A CA 1
ATOM 1492 C C . LEU A 1 189 ? 6.548 -0.473 -2.969 1.00 98.25 189 LEU A C 1
ATOM 1494 O O . LEU A 1 189 ? 5.816 0.453 -2.634 1.00 98.25 189 LEU A O 1
ATOM 1498 N N . ARG A 1 190 ? 7.811 -0.558 -2.524 1.00 96.69 190 ARG A N 1
ATOM 1499 C CA . ARG A 1 190 ? 8.401 0.391 -1.558 1.00 96.69 190 ARG A CA 1
ATOM 1500 C C . ARG A 1 190 ? 8.388 1.840 -2.055 1.00 96.69 190 ARG A C 1
ATOM 1502 O O . ARG A 1 190 ? 8.147 2.750 -1.266 1.00 96.69 190 ARG A O 1
ATOM 1509 N N . ASP A 1 191 ? 8.733 2.032 -3.321 1.00 97.88 191 ASP A N 1
ATOM 1510 C CA . ASP A 1 191 ? 8.898 3.324 -3.976 1.00 97.88 191 ASP A CA 1
ATOM 1511 C C . ASP A 1 191 ? 8.774 3.153 -5.500 1.00 97.88 191 ASP A C 1
ATOM 1513 O O . ASP A 1 191 ? 8.756 2.030 -6.014 1.00 97.88 191 ASP A O 1
ATOM 1517 N N . ALA A 1 192 ? 8.704 4.275 -6.220 1.00 97.94 192 ALA A N 1
ATOM 1518 C CA . ALA A 1 192 ? 8.573 4.299 -7.674 1.00 97.94 192 ALA A CA 1
ATOM 1519 C C . ALA A 1 192 ? 9.689 3.524 -8.401 1.00 97.94 192 ALA A C 1
ATOM 1521 O O . ALA A 1 192 ? 9.418 2.832 -9.374 1.00 97.94 192 ALA A O 1
ATOM 1522 N N . GLN A 1 193 ? 10.933 3.554 -7.903 1.00 98.12 193 GLN A N 1
ATOM 1523 C CA . GLN A 1 193 ? 12.054 2.857 -8.543 1.00 98.12 193 GLN A CA 1
ATOM 1524 C C . GLN A 1 193 ? 11.863 1.332 -8.523 1.00 98.12 193 GLN A C 1
ATOM 1526 O O . GLN A 1 193 ? 12.239 0.654 -9.478 1.00 98.12 193 GLN A O 1
ATOM 1531 N N . HIS A 1 194 ? 11.295 0.789 -7.444 1.00 98.25 194 HIS A N 1
ATOM 1532 C CA . HIS A 1 194 ? 10.998 -0.640 -7.330 1.00 98.25 194 HIS A CA 1
ATOM 1533 C C . HIS A 1 194 ? 9.788 -1.031 -8.193 1.00 98.25 194 HIS A C 1
ATOM 1535 O O . HIS A 1 194 ? 9.860 -2.001 -8.948 1.00 98.25 194 HIS A O 1
ATOM 1541 N N . ILE A 1 195 ? 8.724 -0.222 -8.189 1.00 98.44 195 ILE A N 1
ATOM 1542 C CA . ILE A 1 195 ? 7.542 -0.454 -9.036 1.00 98.44 195 ILE A CA 1
ATOM 1543 C C . ILE A 1 195 ? 7.939 -0.432 -10.524 1.00 98.44 195 ILE A C 1
ATOM 1545 O O . ILE A 1 195 ? 7.690 -1.397 -11.247 1.00 98.44 195 ILE A O 1
ATOM 1549 N N . ASP A 1 196 ? 8.675 0.596 -10.956 1.00 98.31 196 ASP A N 1
ATOM 1550 C CA . ASP A 1 196 ? 9.203 0.738 -12.319 1.00 98.31 196 ASP A CA 1
ATOM 1551 C C . ASP A 1 196 ? 10.195 -0.366 -12.711 1.00 98.31 196 ASP A C 1
ATOM 1553 O O . ASP A 1 196 ? 10.399 -0.609 -13.902 1.00 98.31 196 ASP A O 1
ATOM 1557 N N . ALA A 1 197 ? 10.863 -1.007 -11.747 1.00 97.31 197 ALA A N 1
ATOM 1558 C CA . ALA A 1 197 ? 11.746 -2.144 -12.003 1.00 97.31 197 ALA A CA 1
ATOM 1559 C C . ALA A 1 197 ? 10.961 -3.446 -12.221 1.00 97.31 197 ALA A C 1
ATOM 1561 O O . ALA A 1 197 ? 11.409 -4.289 -12.995 1.00 97.31 197 ALA A O 1
ATOM 1562 N N . GLY A 1 198 ? 9.797 -3.598 -11.580 1.00 96.75 198 GLY A N 1
ATOM 1563 C CA . GLY A 1 198 ? 8.881 -4.719 -11.805 1.00 96.75 198 GLY A CA 1
ATOM 1564 C C . GLY A 1 198 ? 8.106 -4.633 -13.127 1.00 96.75 198 GLY A C 1
ATOM 1565 O O . GLY A 1 198 ? 7.642 -5.654 -13.623 1.00 96.75 198 GLY A O 1
ATOM 1566 N N . LEU A 1 199 ? 7.967 -3.441 -13.716 1.00 97.00 199 LEU A N 1
ATOM 1567 C CA . LEU A 1 199 ? 7.256 -3.223 -14.988 1.00 97.00 199 LEU A CA 1
ATOM 1568 C C . LEU A 1 199 ? 8.077 -3.560 -16.256 1.00 97.00 199 LEU A C 1
ATOM 1570 O O . LEU A 1 199 ? 7.562 -3.381 -17.362 1.00 97.00 199 LEU A O 1
ATOM 1574 N N . ARG A 1 200 ? 9.334 -4.006 -16.114 1.00 87.19 200 ARG A N 1
ATOM 1575 C CA . ARG A 1 200 ? 10.319 -4.192 -17.203 1.00 87.19 200 ARG A CA 1
ATOM 1576 C C . ARG A 1 200 ? 10.541 -5.650 -17.607 1.00 87.19 200 ARG A C 1
ATOM 1578 O O . ARG A 1 200 ? 10.413 -6.540 -16.738 1.00 87.19 200 ARG A O 1
#

Secondary structure (DSSP, 8-state):
-HHHHHHHHHHHHTS-SSHHHHHHHHHHHHHHHTT-HHHHHHHHHHSPPP---------TTSSTTTTTS------------------------------------S-HHHHHHHHHHHHHHHHHHHHHHHHHT-TT----HHHHHHHHHHTTTS-HHHHHHHHHHGGG-TTTBT-STT--B---HHHHTSSHHHHHHHT-